Protein AF-A0A6C0HL09-F1 (afdb_monomer)

Structure (mmCIF, N/CA/C/O backbone):
data_AF-A0A6C0HL09-F1
#
_entry.id   AF-A0A6C0HL09-F1
#
loop_
_atom_site.group_PDB
_atom_site.id
_atom_site.type_symbol
_atom_site.label_atom_id
_atom_site.label_alt_id
_atom_site.label_comp_id
_atom_site.label_asym_id
_atom_site.label_entity_id
_atom_site.label_seq_id
_atom_site.pdbx_PDB_ins_code
_atom_site.Cartn_x
_atom_site.Cartn_y
_atom_site.Cartn_z
_atom_site.occupancy
_atom_site.B_iso_or_equiv
_atom_site.auth_seq_id
_atom_site.auth_comp_id
_atom_site.auth_asym_id
_atom_site.auth_atom_id
_atom_site.pdbx_PDB_model_num
ATOM 1 N N . MET A 1 1 ? -24.089 -36.014 66.182 1.00 46.22 1 MET A N 1
ATOM 2 C CA . MET A 1 1 ? -23.041 -35.210 65.511 1.00 46.22 1 MET A CA 1
ATOM 3 C C . MET A 1 1 ? -23.052 -33.805 66.100 1.00 46.22 1 MET A C 1
ATOM 5 O O . MET A 1 1 ? -24.021 -33.082 65.904 1.00 46.22 1 MET A O 1
ATOM 9 N N . GLY A 1 2 ? -22.043 -33.460 66.906 1.00 56.97 2 GLY A N 1
ATOM 10 C CA . GLY A 1 2 ? -21.961 -32.169 67.598 1.00 56.97 2 GLY A CA 1
ATOM 11 C C . GLY A 1 2 ? -21.588 -31.033 66.644 1.00 56.97 2 GLY A C 1
ATOM 12 O O . GLY A 1 2 ? -20.643 -31.157 65.869 1.00 56.97 2 GLY A O 1
ATOM 13 N N . ARG A 1 3 ? -22.336 -29.923 66.686 1.00 48.41 3 ARG A N 1
ATOM 14 C CA . ARG A 1 3 ? -21.990 -28.696 65.955 1.00 48.41 3 ARG A CA 1
ATOM 15 C C . ARG A 1 3 ? -20.779 -28.049 66.623 1.00 48.41 3 ARG A C 1
ATOM 17 O O . ARG A 1 3 ? -20.901 -27.520 67.725 1.00 48.41 3 ARG A O 1
ATOM 24 N N . ILE A 1 4 ? -19.639 -28.064 65.938 1.00 61.00 4 ILE A N 1
ATOM 25 C CA . ILE A 1 4 ? -18.450 -27.299 66.322 1.00 61.00 4 ILE A CA 1
ATOM 26 C C . ILE A 1 4 ? -18.825 -25.810 66.278 1.00 61.00 4 ILE A C 1
ATOM 28 O O . ILE A 1 4 ? -19.108 -25.261 65.209 1.00 61.00 4 ILE A O 1
ATOM 32 N N . ARG A 1 5 ? -18.896 -25.169 67.452 1.00 60.16 5 ARG A N 1
ATOM 33 C CA . ARG A 1 5 ? -19.060 -23.714 67.566 1.00 60.16 5 ARG A CA 1
ATOM 34 C C . ARG A 1 5 ? -17.722 -23.054 67.250 1.00 60.16 5 ARG A C 1
ATOM 36 O O . ARG A 1 5 ? -16.672 -23.532 67.667 1.00 60.16 5 ARG A O 1
ATOM 43 N N . ARG A 1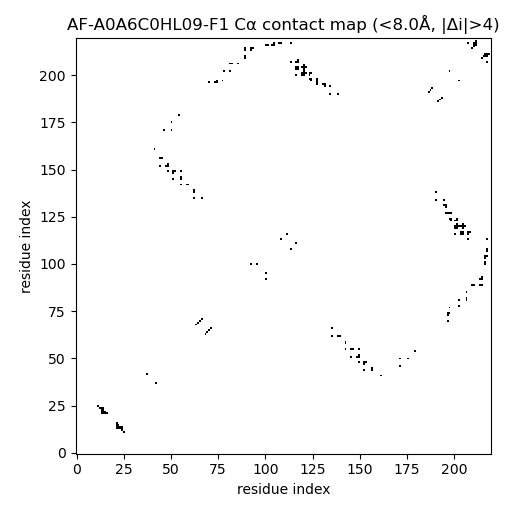 6 ? -17.777 -21.978 66.469 1.00 65.31 6 ARG A N 1
ATOM 44 C CA . ARG A 1 6 ? -16.594 -21.208 66.077 1.00 65.31 6 ARG A CA 1
ATOM 45 C C . ARG A 1 6 ? -16.058 -20.470 67.311 1.00 65.31 6 ARG A C 1
ATOM 47 O O . ARG A 1 6 ? -16.881 -20.035 68.118 1.00 65.31 6 ARG A O 1
ATOM 54 N N . PRO A 1 7 ? -14.732 -20.333 67.462 1.00 62.19 7 PRO A N 1
ATOM 55 C CA . PRO A 1 7 ? -14.164 -19.530 68.534 1.00 62.19 7 PRO A CA 1
ATOM 56 C C . PRO A 1 7 ? -14.631 -18.067 68.403 1.00 62.19 7 PRO A C 1
ATOM 58 O O . PRO A 1 7 ? -14.798 -17.592 67.273 1.00 62.19 7 PRO A O 1
ATOM 61 N N . PRO A 1 8 ? -14.883 -17.376 69.529 1.00 60.78 8 PRO A N 1
ATOM 62 C CA . PRO A 1 8 ? -15.292 -15.976 69.526 1.00 60.78 8 PRO A CA 1
ATOM 63 C C . PRO A 1 8 ? -14.237 -15.103 68.835 1.00 60.78 8 PRO A C 1
ATOM 65 O O . PRO A 1 8 ? -13.032 -15.336 68.944 1.00 60.78 8 PRO A O 1
ATOM 68 N N . SER A 1 9 ? -14.716 -14.134 68.060 1.00 55.78 9 SER A N 1
ATOM 69 C CA . SER A 1 9 ? -13.896 -13.182 67.313 1.00 55.78 9 SER A CA 1
ATOM 70 C C . SER A 1 9 ? -13.584 -11.982 68.209 1.00 55.78 9 SER A C 1
ATOM 72 O O . SER A 1 9 ? -14.443 -11.534 68.958 1.00 55.78 9 SER A O 1
ATOM 74 N N . TYR A 1 10 ? -12.364 -11.448 68.117 1.00 53.59 10 TYR A N 1
ATOM 75 C CA . TYR A 1 10 ? -11.804 -10.364 68.944 1.00 53.59 10 TYR A CA 1
ATOM 76 C C . TYR A 1 10 ? -12.598 -9.034 68.990 1.00 53.59 10 TYR A C 1
ATOM 78 O O . TYR A 1 10 ? -12.154 -8.097 69.647 1.00 53.59 10 TYR A O 1
ATOM 86 N N . SER A 1 11 ? -13.744 -8.917 68.313 1.00 53.31 11 SER A N 1
ATOM 87 C CA . SER A 1 11 ? -14.621 -7.739 68.371 1.00 53.31 11 SER A CA 1
ATOM 88 C C . SER A 1 11 ? -15.705 -7.806 69.453 1.00 53.31 11 SER A C 1
ATOM 90 O O . SER A 1 11 ? -16.482 -6.861 69.571 1.00 53.31 11 SER A O 1
ATOM 92 N N . ASP A 1 12 ? -15.784 -8.891 70.226 1.00 54.00 12 ASP A N 1
ATOM 93 C CA . ASP A 1 12 ? -16.718 -8.987 71.350 1.00 54.00 12 ASP A CA 1
ATOM 94 C C . ASP A 1 12 ? -16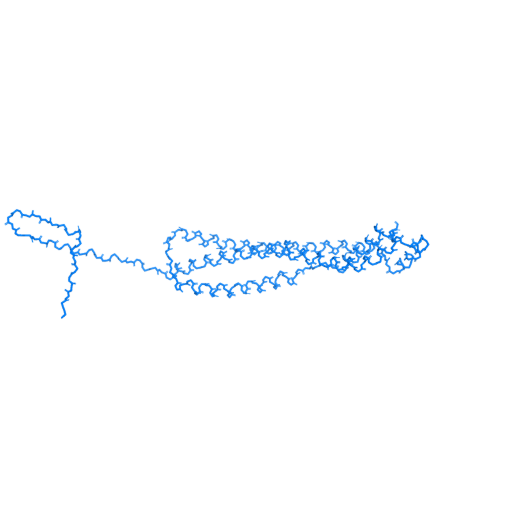.193 -8.120 72.508 1.00 54.00 12 ASP A C 1
ATOM 96 O O . ASP A 1 12 ? -15.335 -8.522 73.294 1.00 54.00 12 ASP A O 1
ATOM 100 N N . SER A 1 13 ? -16.654 -6.871 72.579 1.00 55.69 13 SER A N 1
ATOM 101 C CA . SER A 1 13 ? -16.320 -5.944 73.661 1.00 55.69 13 SER A CA 1
ATOM 102 C C . SER A 1 13 ? -16.979 -6.402 74.964 1.00 55.69 13 SER A C 1
ATOM 104 O O . SER A 1 13 ? -18.192 -6.270 75.131 1.00 55.69 13 SER A O 1
ATOM 106 N N . PHE A 1 14 ? -16.183 -6.932 75.892 1.00 53.72 14 PHE A N 1
ATOM 107 C CA . PHE A 1 14 ? -16.638 -7.304 77.229 1.00 53.72 14 PHE A CA 1
ATOM 108 C C . PHE A 1 14 ? -16.730 -6.059 78.118 1.00 53.72 14 PHE A C 1
ATOM 110 O O . PHE A 1 14 ? -15.715 -5.445 78.442 1.00 53.72 14 PHE A O 1
ATOM 117 N N . TYR A 1 15 ? -17.944 -5.692 78.527 1.00 51.75 15 TYR A N 1
ATOM 118 C CA . TYR A 1 15 ? -18.142 -4.756 79.631 1.00 51.75 15 TYR A CA 1
ATOM 119 C C . TYR A 1 15 ? -18.032 -5.529 80.947 1.00 51.75 15 TYR A C 1
ATOM 121 O O . TYR A 1 15 ? -18.790 -6.467 81.182 1.00 51.75 15 TYR A O 1
ATOM 129 N N . PHE A 1 16 ? -17.068 -5.154 81.787 1.00 49.25 16 PHE A N 1
ATOM 130 C CA . PHE A 1 16 ? -16.889 -5.740 83.113 1.00 49.25 16 PHE A CA 1
ATOM 131 C C . PHE A 1 16 ? -17.571 -4.834 84.144 1.00 49.25 16 PHE A C 1
ATOM 133 O O . PHE A 1 16 ? -17.105 -3.724 84.396 1.00 49.25 16 PHE A O 1
ATOM 140 N N . THR A 1 17 ? -18.693 -5.276 84.710 1.00 56.41 17 THR A N 1
ATOM 141 C CA . THR A 1 17 ? -19.328 -4.631 85.868 1.00 56.41 17 THR A CA 1
ATOM 142 C C . THR A 1 17 ? -18.851 -5.326 87.147 1.00 56.41 17 THR A C 1
ATOM 144 O O . THR A 1 17 ? -18.882 -6.553 87.177 1.00 56.41 17 THR A O 1
ATOM 147 N N . PRO A 1 18 ? -18.388 -4.602 88.188 1.00 58.84 18 PRO A N 1
ATOM 148 C CA . PRO A 1 18 ? -17.708 -5.215 89.335 1.00 58.84 18 PRO A CA 1
ATOM 149 C C . PRO A 1 18 ? -18.540 -6.206 90.161 1.00 58.84 18 PRO A C 1
ATOM 151 O O . PRO A 1 18 ? -17.947 -7.086 90.773 1.00 58.84 18 PRO A O 1
ATOM 154 N N . ASP A 1 19 ? -19.873 -6.101 90.152 1.00 61.41 19 ASP A N 1
ATOM 155 C CA . ASP A 1 19 ? -20.725 -6.814 91.120 1.00 61.41 19 ASP A CA 1
ATOM 156 C C . ASP A 1 19 ? -21.763 -7.773 90.518 1.00 61.41 19 ASP A C 1
ATOM 158 O O . ASP A 1 19 ? -22.449 -8.462 91.263 1.00 61.41 19 ASP A O 1
ATOM 162 N N . ASP A 1 20 ? -21.842 -7.904 89.194 1.00 56.03 20 ASP A N 1
ATOM 163 C CA . ASP A 1 20 ? -22.754 -8.851 88.550 1.00 56.03 20 ASP A CA 1
ATOM 164 C C . ASP A 1 20 ? -22.036 -9.567 87.411 1.00 56.03 20 ASP A C 1
ATOM 166 O O . ASP A 1 20 ? -21.307 -8.954 86.629 1.00 56.03 20 ASP A O 1
ATOM 170 N N . GLY A 1 21 ? -22.212 -10.890 87.364 1.00 60.44 21 GLY A N 1
ATOM 171 C CA . GLY A 1 21 ? -21.506 -11.802 86.470 1.00 60.44 21 GLY A CA 1
ATOM 172 C C . GLY A 1 21 ? -21.460 -11.351 85.007 1.00 60.44 21 GLY A C 1
ATOM 173 O O . GLY A 1 21 ? -22.310 -10.614 84.522 1.00 60.44 21 GLY A O 1
ATOM 174 N N . LEU A 1 22 ? -20.439 -11.847 84.306 1.00 53.62 22 LEU A N 1
ATOM 175 C CA . LEU A 1 22 ? -20.056 -11.528 82.928 1.00 53.62 22 LEU A CA 1
ATOM 176 C C . LEU A 1 22 ? -21.267 -11.468 81.966 1.00 53.62 22 LEU A C 1
ATOM 178 O O . LEU A 1 22 ? -21.676 -12.472 81.379 1.00 53.62 22 LEU A O 1
ATOM 182 N N . LEU A 1 23 ? -21.847 -10.276 81.801 1.00 58.12 23 LEU A N 1
ATOM 183 C CA . LEU A 1 23 ? -22.934 -10.014 80.865 1.00 58.12 23 LEU A CA 1
ATOM 184 C C . LEU A 1 23 ? -22.334 -9.844 79.471 1.00 58.12 23 LEU A C 1
ATOM 186 O O . LEU A 1 23 ? -21.770 -8.808 79.122 1.00 58.12 23 LEU A O 1
ATOM 190 N N . VAL A 1 24 ? -22.453 -10.890 78.656 1.00 61.53 24 VAL A N 1
ATOM 191 C CA . VAL A 1 24 ? -22.130 -10.814 77.231 1.00 61.53 24 VAL A CA 1
ATOM 192 C C . VAL A 1 24 ? -23.190 -9.940 76.565 1.00 61.53 24 VAL A C 1
ATOM 194 O O . VAL A 1 24 ? -24.301 -10.391 76.280 1.00 61.53 24 VAL A O 1
ATOM 197 N N . VAL A 1 25 ? -22.862 -8.668 76.338 1.00 64.94 25 VAL A N 1
ATOM 198 C CA . VAL A 1 25 ? -23.684 -7.768 75.529 1.00 64.94 25 VAL A CA 1
ATOM 199 C C . VAL A 1 25 ? -23.546 -8.213 74.078 1.00 64.94 25 VAL A C 1
ATOM 201 O O . VAL A 1 25 ? -22.579 -7.884 73.397 1.00 64.94 25 VAL A O 1
ATOM 204 N N . TYR A 1 26 ? -24.513 -8.997 73.604 1.00 65.75 26 TYR A N 1
ATOM 205 C CA . TYR A 1 26 ? -24.632 -9.323 72.189 1.00 65.75 26 TYR A CA 1
ATOM 206 C C . TYR A 1 26 ? -25.025 -8.052 71.436 1.00 65.75 26 TYR A C 1
ATOM 208 O O . TYR A 1 26 ? -26.202 -7.696 71.371 1.00 65.75 26 TYR A O 1
ATOM 216 N N . THR A 1 27 ? -24.051 -7.352 70.859 1.00 74.50 27 THR A N 1
ATOM 217 C CA . THR A 1 27 ? -24.354 -6.355 69.836 1.00 74.50 27 THR A CA 1
ATOM 218 C C . THR A 1 27 ? -24.921 -7.100 68.625 1.00 74.50 27 THR A C 1
ATOM 220 O O . THR A 1 27 ? -24.285 -8.031 68.118 1.00 74.50 27 THR A O 1
ATOM 223 N N . PRO A 1 28 ? -26.146 -6.777 68.166 1.00 77.88 28 PRO A N 1
ATOM 224 C CA . PRO A 1 28 ? -26.680 -7.396 66.965 1.00 77.88 28 PRO A CA 1
ATOM 225 C C . PRO A 1 28 ? -25.707 -7.123 65.821 1.00 77.88 28 PRO A C 1
ATOM 227 O O . PRO A 1 28 ? -25.302 -5.978 65.607 1.00 77.88 28 PRO A O 1
ATOM 230 N N . ALA A 1 29 ? -25.305 -8.186 65.120 1.00 79.00 29 ALA A N 1
ATOM 231 C CA . ALA A 1 29 ? -24.408 -8.068 63.982 1.00 79.00 29 ALA A CA 1
ATOM 232 C C . ALA A 1 29 ? -24.950 -6.980 63.037 1.00 79.00 29 ALA A C 1
ATOM 234 O O . ALA A 1 29 ? -26.152 -7.004 62.736 1.00 79.00 29 ALA A O 1
ATOM 235 N N . PRO A 1 30 ? -24.114 -6.022 62.593 1.00 80.88 30 PRO A N 1
ATOM 236 C CA . PRO A 1 30 ? -24.566 -4.968 61.701 1.00 80.88 30 PRO A CA 1
ATOM 237 C C . PRO A 1 30 ? -25.261 -5.609 60.503 1.00 80.88 30 PRO A C 1
ATOM 239 O O . PRO A 1 30 ? -24.750 -6.571 59.919 1.00 80.88 30 PRO A O 1
ATOM 242 N N . ALA A 1 31 ? -26.458 -5.110 60.179 1.00 82.31 31 ALA A N 1
ATOM 243 C CA . ALA A 1 31 ? -27.224 -5.620 59.054 1.00 82.31 31 ALA A CA 1
ATOM 244 C C . ALA A 1 31 ? -26.318 -5.634 57.812 1.00 82.31 31 ALA A C 1
ATOM 246 O O . ALA A 1 31 ? -25.622 -4.641 57.573 1.00 82.31 31 ALA A O 1
ATOM 247 N N . PRO A 1 32 ? -26.279 -6.736 57.039 1.00 78.44 32 PRO A N 1
ATOM 248 C CA . PRO A 1 32 ? -25.414 -6.822 55.875 1.00 78.44 32 PRO A CA 1
ATOM 249 C C . PRO A 1 32 ? -25.731 -5.649 54.954 1.00 78.44 32 PRO A C 1
ATOM 251 O O . PRO A 1 32 ? -26.847 -5.538 54.441 1.00 78.44 32 PRO A O 1
ATOM 254 N N . THR A 1 33 ? -24.757 -4.756 54.771 1.00 76.00 33 THR A N 1
ATOM 255 C CA . THR A 1 33 ? -24.905 -3.593 53.903 1.00 76.00 33 THR A CA 1
ATOM 256 C C . THR A 1 33 ? -25.320 -4.109 52.528 1.00 76.00 33 THR A C 1
ATOM 258 O O . THR A 1 33 ? -24.646 -5.006 52.003 1.00 76.00 33 THR A O 1
ATOM 261 N N . PRO A 1 34 ? -26.431 -3.625 51.942 1.00 71.12 34 PRO A N 1
ATOM 262 C CA . PRO A 1 34 ? -26.892 -4.116 50.655 1.00 71.12 34 PRO A CA 1
ATOM 263 C C . PRO A 1 34 ? -25.764 -3.932 49.648 1.00 71.12 34 PRO A C 1
ATOM 265 O O . PRO A 1 34 ? -25.377 -2.813 49.313 1.00 71.12 34 PRO A O 1
ATOM 268 N N . THR A 1 35 ? -25.192 -5.046 49.193 1.00 64.25 35 THR A N 1
ATOM 269 C CA . THR A 1 35 ? -24.144 -4.999 48.182 1.00 64.25 35 THR A CA 1
ATOM 270 C C . THR A 1 35 ? -24.774 -4.410 46.924 1.00 64.25 35 THR A C 1
ATOM 272 O O . THR A 1 35 ? -25.783 -4.946 46.449 1.00 64.25 35 THR A O 1
ATOM 275 N N . PRO A 1 36 ? -24.234 -3.306 46.375 1.00 64.38 36 PRO A N 1
ATOM 276 C CA . PRO A 1 36 ? -24.804 -2.695 45.188 1.00 64.38 36 PRO A CA 1
ATOM 277 C C . PRO A 1 36 ? -24.833 -3.752 44.085 1.00 64.38 36 PRO A C 1
ATOM 279 O O . PRO A 1 36 ? -23.792 -4.275 43.669 1.00 64.38 36 PRO A O 1
ATOM 282 N N . LYS A 1 37 ? -26.044 -4.123 43.644 1.00 64.44 37 LYS A N 1
ATOM 283 C CA . LYS A 1 37 ? -26.240 -5.075 42.549 1.00 64.44 37 LYS A CA 1
ATOM 284 C C . LYS A 1 37 ? -25.553 -4.487 41.323 1.00 64.44 37 LYS A C 1
ATOM 286 O O . LYS A 1 37 ? -26.081 -3.581 40.686 1.00 64.44 37 LYS A O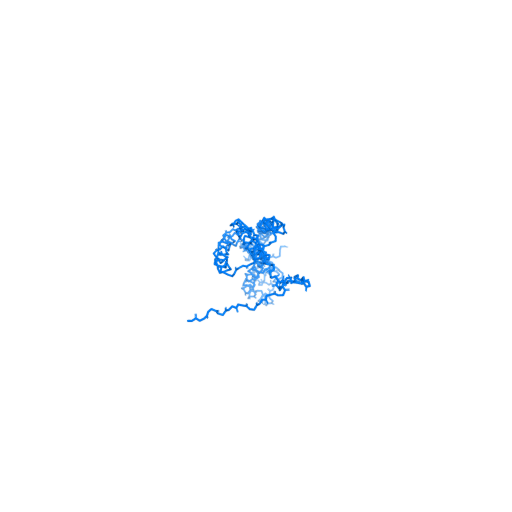 1
ATOM 291 N N . LYS A 1 38 ? -24.359 -4.991 40.999 1.00 60.12 38 LYS A N 1
ATOM 292 C CA . LYS A 1 38 ? -23.630 -4.590 39.792 1.00 60.12 38 LYS A CA 1
ATOM 293 C C . LYS A 1 38 ? -24.529 -4.812 38.589 1.00 60.12 38 LYS A C 1
ATOM 295 O O . LYS A 1 38 ? -24.827 -5.954 38.231 1.00 60.12 38 LYS A O 1
ATOM 300 N N . THR A 1 39 ? -24.960 -3.709 37.991 1.00 75.62 39 THR A N 1
ATOM 301 C CA . THR A 1 39 ? -25.863 -3.708 36.849 1.00 75.62 39 THR A CA 1
ATOM 302 C C . THR A 1 39 ? -25.155 -4.350 35.656 1.00 75.62 39 THR A C 1
ATOM 304 O O . THR A 1 39 ? -23.969 -4.123 35.413 1.00 75.62 39 THR A O 1
ATOM 307 N N . LEU A 1 40 ? -25.874 -5.191 34.909 1.00 75.88 40 LEU A N 1
ATOM 308 C CA . LEU A 1 40 ? -25.398 -5.875 33.697 1.00 75.88 40 LEU A CA 1
ATOM 309 C C . LEU A 1 40 ? -24.640 -4.927 32.740 1.00 75.88 40 LEU A C 1
ATOM 311 O O . LEU A 1 40 ? -23.619 -5.308 32.171 1.00 75.88 40 LEU A O 1
ATOM 315 N N . LYS A 1 41 ? -25.085 -3.665 32.663 1.00 75.12 41 LYS A N 1
ATOM 316 C CA . LYS A 1 41 ? -24.497 -2.578 31.861 1.00 75.12 41 LYS A CA 1
ATOM 317 C C . LYS A 1 41 ? -23.003 -2.356 32.129 1.00 75.12 41 LYS A C 1
ATOM 319 O O . LYS A 1 41 ? -22.229 -2.199 31.192 1.00 75.12 41 LYS A O 1
ATOM 324 N N . LEU A 1 42 ? -22.580 -2.399 33.392 1.00 72.75 42 LEU A N 1
ATOM 325 C CA . LEU A 1 42 ? -21.186 -2.165 33.781 1.00 72.75 42 LEU A CA 1
ATOM 326 C C . LEU A 1 42 ? -20.255 -3.291 33.300 1.00 72.75 42 LEU A C 1
ATOM 328 O O . LEU A 1 42 ? -19.111 -3.047 32.922 1.00 72.75 42 LEU A O 1
ATOM 332 N N . LYS A 1 43 ? -20.760 -4.531 33.283 1.00 71.69 43 LYS A N 1
ATOM 333 C CA . LYS A 1 43 ? -20.009 -5.691 32.783 1.00 71.69 43 LYS A CA 1
ATOM 334 C C . LYS A 1 43 ? -19.826 -5.629 31.269 1.00 71.69 43 LYS A C 1
ATOM 336 O O . LYS A 1 43 ? -18.742 -5.939 30.791 1.00 71.69 43 LYS A O 1
ATOM 341 N N . ILE A 1 44 ? -20.867 -5.219 30.542 1.00 78.12 44 ILE A N 1
ATOM 342 C CA . ILE A 1 44 ? -20.822 -5.075 29.081 1.00 78.12 44 ILE A CA 1
ATOM 343 C C . ILE A 1 44 ? -19.809 -3.990 28.687 1.00 78.12 44 ILE A C 1
ATOM 345 O O . ILE A 1 44 ? -18.952 -4.240 27.846 1.00 78.12 44 ILE A O 1
ATOM 349 N N . ALA A 1 45 ? -19.835 -2.829 29.350 1.00 73.69 45 ALA A N 1
ATOM 350 C CA . ALA A 1 45 ? -18.934 -1.715 29.040 1.00 73.69 45 ALA A CA 1
ATOM 351 C C . ALA A 1 45 ? -17.444 -2.077 29.196 1.00 73.69 45 ALA A C 1
ATOM 353 O O . ALA A 1 45 ? -16.644 -1.793 28.311 1.00 73.69 45 ALA A O 1
ATOM 354 N N . LYS A 1 46 ? -17.072 -2.765 30.284 1.00 74.12 46 LYS A N 1
ATOM 355 C CA . LYS A 1 46 ? -15.687 -3.214 30.510 1.00 74.12 46 LYS A CA 1
ATOM 356 C C . LYS A 1 46 ? -15.154 -4.081 29.369 1.00 74.12 46 LYS A C 1
ATOM 358 O O . LYS A 1 46 ? -14.012 -3.932 28.943 1.00 74.12 46 LYS A O 1
ATOM 363 N N . ARG A 1 47 ? -15.990 -5.012 28.912 1.00 74.00 47 ARG A N 1
ATOM 364 C CA . ARG A 1 47 ? -15.646 -5.943 27.835 1.00 74.00 47 ARG A CA 1
ATOM 365 C C . ARG A 1 47 ? -15.472 -5.204 26.523 1.00 74.00 47 ARG A C 1
ATOM 367 O O . ARG A 1 47 ? -14.473 -5.423 25.855 1.00 74.00 47 ARG A O 1
ATOM 374 N N . ALA A 1 48 ? -16.393 -4.289 26.220 1.00 78.06 48 ALA A N 1
ATOM 375 C CA . ALA A 1 48 ? -16.309 -3.454 25.031 1.00 78.06 48 ALA A CA 1
ATOM 376 C C . ALA A 1 48 ? -14.978 -2.690 24.965 1.00 78.06 48 ALA A C 1
ATOM 378 O O . ALA A 1 48 ? -14.372 -2.653 23.908 1.00 78.06 48 ALA A O 1
ATOM 379 N N . ILE A 1 49 ? -14.469 -2.168 26.086 1.00 75.00 49 ILE A N 1
ATOM 380 C CA . ILE A 1 49 ? -13.190 -1.432 26.129 1.00 75.00 49 ILE A CA 1
ATOM 381 C C . ILE A 1 49 ? -11.994 -2.339 25.852 1.00 75.00 49 ILE A C 1
ATOM 383 O O . ILE A 1 49 ? -11.181 -2.023 24.991 1.00 75.00 49 ILE A O 1
ATOM 387 N N . SER A 1 50 ? -11.881 -3.465 26.568 1.00 77.38 50 SER A N 1
ATOM 388 C CA . SER A 1 50 ? -10.782 -4.422 26.355 1.00 77.38 50 SER A CA 1
ATOM 389 C C . SER A 1 50 ? -10.755 -4.928 24.915 1.00 77.38 50 SER A C 1
ATOM 391 O O . SER A 1 50 ? -9.693 -5.146 24.344 1.00 77.38 50 SER A O 1
ATOM 393 N N . PHE A 1 51 ? -11.939 -5.119 24.347 1.00 80.62 51 PHE A N 1
ATOM 394 C CA . PHE A 1 51 ? -12.128 -5.578 22.988 1.00 80.62 51 PHE A CA 1
ATOM 395 C C . PHE A 1 51 ? -11.785 -4.496 21.952 1.00 80.62 51 PHE A C 1
ATOM 397 O O . PHE A 1 51 ? -11.000 -4.755 21.045 1.00 80.62 51 PHE A O 1
ATOM 404 N N . LEU A 1 52 ? -12.295 -3.272 22.126 1.00 79.88 52 LEU A N 1
ATOM 405 C CA . LEU A 1 52 ? -11.964 -2.122 21.278 1.00 79.88 52 LEU A CA 1
ATOM 406 C C . LEU A 1 52 ? -10.462 -1.839 21.284 1.00 79.88 52 LEU A C 1
ATOM 408 O O . LEU A 1 52 ? -9.903 -1.552 20.234 1.00 79.88 52 LEU A O 1
ATOM 412 N N . PHE A 1 53 ? -9.804 -1.972 22.439 1.00 76.69 53 PHE A N 1
ATOM 413 C CA . PHE A 1 53 ? -8.352 -1.848 22.538 1.00 76.69 53 PHE A CA 1
ATOM 414 C C . PHE A 1 53 ? -7.626 -2.884 21.682 1.00 76.69 53 PHE A C 1
ATOM 416 O O . PHE A 1 53 ? -6.679 -2.553 20.979 1.00 76.69 53 PHE A O 1
ATOM 423 N N . HIS A 1 54 ? -8.070 -4.141 21.731 1.00 83.62 54 HIS A N 1
ATOM 424 C CA . HIS A 1 54 ? -7.422 -5.214 20.989 1.00 83.62 54 HIS A CA 1
ATOM 425 C C . HIS A 1 54 ? -7.585 -5.038 19.479 1.00 83.62 54 HIS A C 1
ATOM 427 O O . HIS A 1 54 ? -6.593 -5.092 18.757 1.00 83.62 54 HIS A O 1
ATOM 433 N N . ILE A 1 55 ? -8.807 -4.745 19.014 1.00 83.38 55 ILE A N 1
ATOM 434 C CA . ILE A 1 55 ? -9.027 -4.427 17.597 1.00 83.38 55 ILE A CA 1
ATOM 435 C C . ILE A 1 55 ? -8.198 -3.211 17.204 1.00 83.38 55 ILE A C 1
ATOM 437 O O . ILE A 1 55 ? -7.565 -3.247 16.164 1.00 83.38 55 ILE A O 1
ATOM 441 N N . LEU A 1 56 ? -8.124 -2.173 18.039 1.00 81.19 56 LEU A N 1
ATOM 442 C CA . LEU A 1 56 ? -7.319 -0.990 17.743 1.00 81.19 56 LEU A CA 1
ATOM 443 C C . LEU A 1 56 ? -5.844 -1.336 17.521 1.00 81.19 56 LEU A C 1
ATOM 445 O O . LEU A 1 56 ? -5.253 -0.868 16.551 1.00 81.19 56 LEU A O 1
ATOM 449 N N . LEU A 1 57 ? -5.258 -2.162 18.390 1.00 80.44 57 LEU A N 1
ATOM 450 C CA . LEU A 1 57 ? -3.873 -2.602 18.238 1.00 80.44 57 LEU A CA 1
ATOM 451 C C . LEU A 1 57 ? -3.665 -3.410 16.956 1.00 80.44 57 LEU A C 1
ATOM 453 O O . LEU A 1 57 ? -2.700 -3.151 16.239 1.00 80.44 57 LEU A O 1
ATOM 457 N N . ILE A 1 58 ? -4.572 -4.343 16.653 1.00 88.69 58 ILE A N 1
ATOM 458 C CA . ILE A 1 58 ? -4.526 -5.122 15.411 1.00 88.69 58 ILE A CA 1
ATOM 459 C C . ILE A 1 58 ? -4.652 -4.199 14.205 1.00 88.69 58 ILE A C 1
ATOM 461 O O . ILE A 1 58 ? -3.833 -4.277 13.302 1.00 88.69 58 ILE A O 1
ATOM 465 N N . SER A 1 59 ? -5.605 -3.268 14.208 1.00 86.81 59 SER A N 1
ATOM 466 C CA . SER A 1 59 ? -5.813 -2.347 13.095 1.00 86.81 59 SER A CA 1
ATOM 467 C C . SER A 1 59 ? -4.602 -1.455 12.839 1.00 86.81 59 SER A C 1
ATOM 469 O O . SER A 1 59 ? -4.240 -1.229 11.685 1.00 86.81 59 SER A O 1
ATOM 471 N N . ILE A 1 60 ? -3.949 -0.961 13.898 1.00 84.62 60 ILE A N 1
ATOM 472 C CA . ILE A 1 60 ? -2.694 -0.208 13.776 1.00 84.62 60 ILE A CA 1
ATOM 473 C C . ILE A 1 60 ? -1.606 -1.105 13.182 1.00 84.62 60 ILE A C 1
ATOM 475 O O . ILE A 1 60 ? -0.938 -0.702 12.230 1.00 84.62 60 ILE A O 1
ATOM 479 N N . PHE A 1 61 ? -1.433 -2.309 13.731 1.00 90.44 61 PHE A N 1
ATOM 480 C CA . PHE A 1 61 ? -0.425 -3.253 13.266 1.00 90.44 61 PHE A CA 1
ATOM 481 C C . PHE A 1 61 ? -0.635 -3.637 11.800 1.00 90.44 61 PHE A C 1
ATOM 483 O O . PHE A 1 61 ? 0.298 -3.501 11.021 1.00 90.44 61 PHE A O 1
ATOM 490 N N . GLU A 1 62 ? -1.836 -4.052 11.402 1.00 88.44 62 GLU A N 1
ATOM 491 C CA . GLU A 1 62 ? -2.155 -4.457 10.030 1.00 88.44 62 GLU A CA 1
ATOM 492 C C . GLU A 1 62 ? -2.002 -3.306 9.041 1.00 88.44 62 GLU A C 1
ATOM 494 O O . GLU A 1 62 ? -1.426 -3.495 7.972 1.00 88.44 62 GLU A O 1
ATOM 499 N N . THR A 1 63 ? -2.437 -2.095 9.404 1.00 88.69 63 THR A N 1
ATOM 500 C CA . THR A 1 63 ? -2.253 -0.914 8.548 1.00 88.69 63 THR A CA 1
ATOM 501 C C . THR A 1 63 ? -0.765 -0.641 8.323 1.00 88.69 63 THR A C 1
ATOM 503 O O . THR A 1 63 ? -0.331 -0.444 7.189 1.00 88.69 63 THR A O 1
ATOM 506 N N . LEU A 1 64 ? 0.047 -0.669 9.385 1.00 90.75 64 LEU A N 1
ATOM 507 C CA . LEU A 1 64 ? 1.494 -0.481 9.269 1.00 90.75 64 LEU A CA 1
ATOM 508 C C . LEU A 1 64 ? 2.153 -1.622 8.491 1.00 90.75 64 LEU A C 1
ATOM 510 O O . LEU A 1 64 ? 2.936 -1.368 7.581 1.00 90.75 64 LEU A O 1
ATOM 514 N N . PHE A 1 65 ? 1.832 -2.868 8.827 1.00 90.69 65 PHE A N 1
ATOM 515 C CA . PHE A 1 65 ? 2.393 -4.057 8.201 1.00 90.69 65 PHE A CA 1
ATOM 516 C C . PHE A 1 65 ? 2.078 -4.100 6.704 1.00 90.69 65 PHE A C 1
ATOM 518 O O . PHE A 1 65 ? 2.976 -4.305 5.890 1.00 90.69 65 PHE A O 1
ATOM 525 N N . PHE A 1 66 ? 0.835 -3.820 6.316 1.00 92.50 66 PHE A N 1
ATOM 526 C CA . PHE A 1 66 ? 0.444 -3.815 4.915 1.00 92.50 66 PHE A CA 1
ATOM 527 C C . PHE A 1 66 ? 1.192 -2.739 4.115 1.00 92.50 66 PHE A C 1
ATOM 529 O O . PHE A 1 66 ? 1.882 -3.062 3.152 1.00 92.50 66 PHE A O 1
ATOM 536 N N . PHE A 1 67 ? 1.115 -1.469 4.532 1.00 90.88 67 PHE A N 1
ATOM 537 C CA . PHE A 1 67 ? 1.666 -0.358 3.745 1.00 90.88 67 PHE A CA 1
ATOM 538 C C . PHE A 1 67 ? 3.188 -0.196 3.849 1.00 90.88 67 PHE A C 1
ATOM 540 O O . PHE A 1 67 ? 3.797 0.395 2.956 1.00 90.88 67 PHE A O 1
ATOM 547 N N . LEU A 1 68 ? 3.820 -0.653 4.935 1.00 90.31 68 LEU A N 1
ATOM 548 C CA . LEU A 1 68 ? 5.274 -0.546 5.095 1.00 90.31 68 LEU A CA 1
ATOM 549 C C . LEU A 1 68 ? 6.017 -1.792 4.631 1.00 90.31 68 LEU A C 1
ATOM 551 O O . LEU A 1 68 ? 7.172 -1.658 4.227 1.00 90.31 68 LEU A O 1
ATOM 555 N N . PHE A 1 69 ? 5.392 -2.969 4.707 1.00 91.88 69 PHE A N 1
ATOM 556 C CA . PHE A 1 69 ? 6.055 -4.232 4.407 1.00 91.88 69 PHE A CA 1
ATOM 557 C C . PHE A 1 69 ? 5.453 -4.933 3.191 1.00 91.88 69 PHE A C 1
ATOM 559 O O . PHE A 1 69 ? 6.171 -5.118 2.214 1.00 91.88 69 PHE A O 1
ATOM 566 N N . ILE A 1 70 ? 4.163 -5.286 3.212 1.00 92.44 70 ILE A N 1
ATOM 567 C CA . ILE A 1 70 ? 3.558 -6.097 2.139 1.00 92.44 70 ILE A CA 1
ATOM 568 C C . ILE A 1 70 ? 3.604 -5.376 0.790 1.00 92.44 70 ILE A C 1
ATOM 570 O O . ILE A 1 70 ? 4.178 -5.919 -0.149 1.00 92.44 70 ILE A O 1
ATOM 574 N N . SER A 1 71 ? 3.098 -4.143 0.709 1.00 91.56 71 SER A N 1
ATOM 575 C CA . SER A 1 71 ? 3.071 -3.372 -0.543 1.00 91.56 71 SER A CA 1
ATOM 576 C C . SER A 1 71 ? 4.471 -3.174 -1.136 1.00 91.56 71 SER A C 1
ATOM 578 O O . SER A 1 71 ? 4.695 -3.359 -2.328 1.00 91.56 71 SER A O 1
ATOM 580 N N . LYS A 1 72 ? 5.458 -2.859 -0.287 1.00 92.38 72 LYS A N 1
ATOM 581 C CA . LYS A 1 72 ? 6.850 -2.673 -0.718 1.00 92.38 72 LYS A CA 1
ATOM 582 C C . LYS A 1 72 ? 7.510 -3.980 -1.140 1.00 92.38 72 LYS A C 1
ATOM 584 O O . LYS A 1 72 ? 8.283 -3.986 -2.092 1.00 92.38 72 LYS A O 1
ATOM 589 N N . SER A 1 73 ? 7.249 -5.066 -0.415 1.00 93.38 73 SER A N 1
ATOM 590 C CA . SER A 1 73 ? 7.788 -6.387 -0.737 1.00 93.38 73 SER A CA 1
ATOM 591 C C . SER A 1 73 ? 7.214 -6.919 -2.046 1.00 93.38 73 SER A C 1
ATOM 593 O O . SER A 1 73 ? 7.933 -7.581 -2.788 1.00 93.38 73 SER A O 1
ATOM 595 N N . GLU A 1 74 ? 5.942 -6.643 -2.330 1.00 93.81 74 GLU A N 1
ATOM 596 C CA . GLU A 1 74 ? 5.289 -7.004 -3.586 1.00 93.81 74 GLU A CA 1
ATOM 597 C C . GLU A 1 74 ? 5.888 -6.228 -4.763 1.00 93.81 74 GLU A C 1
ATOM 599 O O . GLU A 1 74 ? 6.400 -6.850 -5.694 1.00 93.81 74 GLU A O 1
ATOM 604 N N . ASP A 1 75 ? 5.936 -4.892 -4.676 1.00 92.94 75 ASP A N 1
ATOM 605 C CA . ASP A 1 75 ? 6.542 -4.042 -5.711 1.00 92.94 75 ASP A CA 1
ATOM 606 C C . ASP A 1 75 ? 7.999 -4.462 -5.989 1.00 92.94 75 ASP A C 1
ATOM 608 O O . ASP A 1 75 ? 8.412 -4.598 -7.142 1.00 92.94 75 ASP A O 1
ATOM 612 N N . MET A 1 76 ? 8.774 -4.745 -4.935 1.00 94.06 76 MET A N 1
ATOM 613 C CA . MET A 1 76 ? 10.151 -5.226 -5.062 1.00 94.06 76 MET A CA 1
ATOM 614 C C . MET A 1 76 ? 10.229 -6.625 -5.687 1.00 94.06 76 MET A C 1
ATOM 616 O O . MET A 1 76 ? 11.117 -6.882 -6.495 1.00 94.06 76 MET A O 1
ATOM 620 N N . GLY A 1 77 ? 9.315 -7.536 -5.344 1.00 93.88 77 GLY A N 1
ATOM 621 C CA . GLY A 1 77 ? 9.253 -8.877 -5.928 1.00 93.88 77 GLY A CA 1
ATOM 622 C C . GLY A 1 77 ? 8.972 -8.847 -7.431 1.00 93.88 77 GLY A C 1
ATOM 623 O O . GLY A 1 77 ? 9.646 -9.541 -8.200 1.00 93.88 77 GLY A O 1
ATOM 624 N N . ILE A 1 78 ? 8.036 -7.995 -7.857 1.00 94.75 78 ILE A N 1
ATOM 625 C CA . ILE A 1 78 ? 7.711 -7.780 -9.272 1.00 94.75 78 ILE A CA 1
ATOM 626 C C . ILE A 1 78 ? 8.919 -7.177 -9.997 1.00 94.75 78 ILE A C 1
ATOM 628 O O . ILE A 1 78 ? 9.369 -7.730 -11.001 1.00 94.75 78 ILE A O 1
ATOM 632 N N . GLN A 1 79 ? 9.501 -6.096 -9.465 1.00 94.00 79 GLN A N 1
ATOM 633 C CA . GLN A 1 79 ? 10.679 -5.461 -10.064 1.00 94.00 79 GLN A CA 1
ATOM 634 C C . GLN A 1 79 ? 11.860 -6.425 -10.172 1.00 94.00 79 GLN A C 1
ATOM 636 O O . GLN A 1 79 ? 12.487 -6.495 -11.221 1.00 94.00 79 GLN A O 1
ATOM 641 N N . ASN A 1 80 ? 12.142 -7.217 -9.136 1.00 95.94 80 ASN A N 1
ATOM 642 C CA . ASN A 1 80 ? 13.216 -8.210 -9.171 1.00 95.94 80 ASN A CA 1
ATOM 643 C C . ASN A 1 80 ? 12.978 -9.281 -10.238 1.00 95.94 80 ASN A C 1
ATOM 645 O O . ASN A 1 80 ? 13.923 -9.703 -10.901 1.00 95.94 80 ASN A O 1
ATOM 649 N N . THR A 1 81 ? 11.727 -9.703 -10.425 1.00 95.00 81 THR A N 1
ATOM 650 C CA . THR A 1 81 ? 11.365 -10.687 -11.452 1.00 95.00 81 THR A CA 1
ATOM 651 C C . THR A 1 81 ? 11.597 -10.124 -12.853 1.00 95.00 81 THR A C 1
ATOM 653 O O . THR A 1 81 ? 12.252 -10.763 -13.674 1.00 95.00 81 THR A O 1
ATOM 656 N N . ILE A 1 82 ? 11.143 -8.894 -13.106 1.00 93.75 82 ILE A N 1
ATOM 657 C CA . ILE A 1 82 ? 11.350 -8.213 -14.391 1.00 93.75 82 ILE A CA 1
ATOM 658 C C . ILE A 1 82 ? 12.828 -7.918 -14.637 1.00 93.75 82 ILE A C 1
ATOM 660 O O . ILE A 1 82 ? 13.336 -8.231 -15.711 1.00 93.75 82 ILE A O 1
ATOM 664 N N . ASN A 1 83 ? 13.551 -7.430 -13.630 1.00 93.00 83 ASN A N 1
ATOM 665 C CA . ASN A 1 83 ? 14.997 -7.239 -13.712 1.00 93.00 83 ASN A CA 1
ATOM 666 C C . ASN A 1 83 ? 15.701 -8.560 -14.041 1.00 93.00 83 ASN A C 1
ATOM 668 O O . ASN A 1 83 ? 16.606 -8.565 -14.860 1.00 93.00 83 ASN A O 1
ATOM 672 N N . GLY A 1 84 ? 15.258 -9.690 -13.481 1.00 95.25 84 GLY A N 1
ATOM 673 C CA . GLY A 1 84 ? 15.777 -11.015 -13.826 1.00 95.25 84 GLY A CA 1
ATOM 674 C C . GLY A 1 84 ? 15.632 -11.362 -15.312 1.00 95.25 84 GLY A C 1
ATOM 675 O O . GLY A 1 84 ? 16.578 -11.878 -15.909 1.00 95.25 84 GLY A O 1
ATOM 676 N N . TYR A 1 85 ? 14.491 -11.039 -15.929 1.00 93.56 85 TYR A N 1
ATOM 677 C CA . TYR A 1 85 ? 14.283 -11.234 -17.369 1.00 93.56 85 TYR A CA 1
ATOM 678 C C . TYR A 1 85 ? 15.124 -10.272 -18.218 1.00 93.56 85 TYR A C 1
ATOM 680 O O . TYR A 1 85 ? 15.750 -10.686 -19.195 1.00 93.56 85 TYR A O 1
ATOM 688 N N . VAL A 1 86 ? 15.180 -8.998 -17.829 1.00 94.88 86 VAL A N 1
ATOM 689 C CA . VAL A 1 86 ? 15.895 -7.940 -18.559 1.00 94.88 86 VAL A CA 1
ATOM 690 C C . VAL A 1 86 ? 17.412 -8.103 -18.455 1.00 94.88 86 VAL A C 1
ATOM 692 O O . VAL A 1 86 ? 18.123 -7.861 -19.430 1.00 94.88 86 VAL A O 1
ATOM 695 N N . GLN A 1 87 ? 17.924 -8.585 -17.320 1.00 95.38 87 GLN A N 1
ATOM 696 C CA . GLN A 1 87 ? 19.356 -8.763 -17.070 1.00 95.38 87 GLN A CA 1
ATOM 697 C C . GLN A 1 87 ? 20.022 -9.662 -18.118 1.00 95.38 87 GLN A C 1
ATOM 699 O O . GLN A 1 87 ? 21.181 -9.442 -18.475 1.00 95.38 87 GLN A O 1
ATOM 704 N N . GLY A 1 88 ? 19.302 -10.657 -18.646 1.00 93.12 88 GLY A N 1
ATOM 705 C CA . GLY A 1 88 ? 19.807 -11.515 -19.719 1.00 93.12 88 GLY A CA 1
ATOM 706 C C . GLY A 1 88 ? 20.135 -10.732 -20.991 1.00 93.12 88 GLY A C 1
ATOM 707 O O . GLY A 1 88 ? 21.184 -10.953 -21.587 1.00 93.12 88 GLY A O 1
ATOM 708 N N . VAL A 1 89 ? 19.285 -9.771 -21.361 1.00 92.56 89 VAL A N 1
ATOM 709 C CA . VAL A 1 89 ? 19.504 -8.885 -22.515 1.00 92.56 89 VAL A CA 1
ATOM 710 C C . VAL A 1 89 ? 20.579 -7.855 -22.187 1.00 92.56 89 VAL A C 1
ATOM 712 O O . VAL A 1 89 ? 21.547 -7.700 -22.925 1.00 92.56 89 VAL A O 1
ATOM 715 N N . VAL A 1 90 ? 20.452 -7.201 -21.033 1.00 95.62 90 VAL A N 1
ATOM 716 C CA . VAL A 1 90 ? 21.348 -6.122 -20.611 1.00 95.62 90 VAL A CA 1
ATOM 717 C C . VAL A 1 90 ? 22.795 -6.588 -20.453 1.00 95.62 90 VAL A C 1
ATOM 719 O O . VAL A 1 90 ? 23.723 -5.891 -20.861 1.00 95.62 90 VAL A O 1
ATOM 722 N N . SER A 1 91 ? 23.015 -7.796 -19.931 1.00 95.88 91 SER A N 1
ATOM 723 C CA . SER A 1 91 ? 24.365 -8.362 -19.805 1.00 95.88 91 SER A CA 1
ATOM 724 C C . SER A 1 91 ? 25.055 -8.584 -21.157 1.00 95.88 91 SER A C 1
ATOM 726 O O . SER A 1 91 ? 26.283 -8.510 -21.231 1.00 95.88 91 SER A O 1
ATOM 728 N N . GLN A 1 92 ? 24.292 -8.789 -22.236 1.00 95.12 92 GLN A N 1
ATOM 729 C CA . GLN A 1 92 ? 24.828 -8.966 -23.588 1.00 95.12 92 GLN A CA 1
ATOM 730 C C . GLN A 1 92 ? 25.137 -7.649 -24.301 1.00 95.12 92 GLN A C 1
ATOM 732 O O . GLN A 1 92 ? 25.946 -7.650 -25.226 1.00 95.12 92 GLN A O 1
ATOM 737 N N . CYS A 1 93 ? 24.583 -6.522 -23.850 1.00 94.81 93 CYS A N 1
ATOM 738 C CA . CYS A 1 93 ? 24.790 -5.226 -24.498 1.00 94.81 93 CYS A CA 1
ATOM 739 C C . CYS A 1 93 ? 26.266 -4.818 -24.582 1.00 94.81 93 CYS A C 1
ATOM 741 O O . CYS A 1 93 ? 26.694 -4.216 -25.561 1.00 94.81 93 CYS A O 1
ATOM 743 N N . SER A 1 94 ? 27.070 -5.194 -23.582 1.00 94.12 94 SER A N 1
ATOM 744 C CA . SER A 1 94 ? 28.516 -4.929 -23.578 1.00 94.12 94 SER A CA 1
ATOM 745 C C . SER A 1 94 ? 29.298 -5.700 -24.650 1.00 94.12 94 SER A C 1
ATOM 747 O O . SER A 1 94 ? 30.418 -5.312 -24.981 1.00 94.12 94 SER A O 1
ATOM 749 N N . ALA A 1 95 ? 28.723 -6.778 -25.191 1.00 95.81 95 ALA A N 1
ATOM 750 C CA . ALA A 1 95 ? 29.328 -7.590 -26.240 1.00 95.81 95 ALA A CA 1
ATOM 751 C C . ALA A 1 95 ? 28.950 -7.122 -27.654 1.00 95.81 95 ALA A C 1
ATOM 753 O O . ALA A 1 95 ? 29.577 -7.562 -28.617 1.00 95.81 95 ALA A O 1
ATOM 754 N N . TRP A 1 96 ? 27.948 -6.250 -27.796 1.00 95.56 96 TRP A N 1
ATOM 755 C CA . TRP A 1 96 ? 27.512 -5.766 -29.100 1.00 95.56 96 TRP A CA 1
ATOM 756 C C . TRP A 1 96 ? 28.485 -4.740 -29.674 1.00 95.56 96 TRP A C 1
ATOM 758 O O . TRP A 1 96 ? 28.945 -3.807 -29.011 1.00 95.56 96 TRP A O 1
ATOM 768 N N . SER A 1 97 ? 28.774 -4.892 -30.959 1.00 96.12 97 SER A N 1
ATOM 769 C CA . SER A 1 97 ? 29.427 -3.857 -31.743 1.00 96.12 97 SER A CA 1
ATOM 770 C C . SER A 1 97 ? 28.495 -2.657 -31.935 1.00 96.12 97 SER A C 1
ATOM 772 O O . SER A 1 97 ? 27.271 -2.769 -31.888 1.00 96.12 97 SER A O 1
ATOM 774 N N . LYS A 1 98 ? 29.067 -1.485 -32.237 1.00 94.69 98 LYS 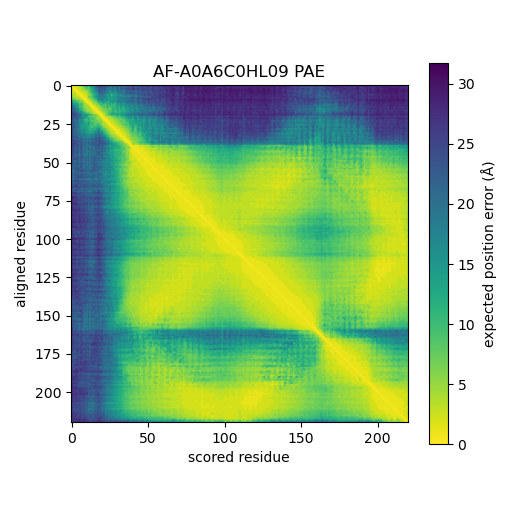A N 1
ATOM 775 C CA . LYS A 1 98 ? 28.280 -0.264 -32.496 1.00 94.69 98 LYS A CA 1
ATOM 776 C C . LYS A 1 98 ? 27.237 -0.445 -33.605 1.00 94.69 98 LYS A C 1
ATOM 778 O O . LYS A 1 98 ? 26.162 0.136 -33.523 1.00 94.69 98 LYS A O 1
ATOM 783 N N . ASN A 1 99 ? 27.555 -1.248 -34.621 1.00 96.12 99 ASN A N 1
ATOM 784 C CA . ASN A 1 99 ? 26.655 -1.510 -35.743 1.00 96.12 99 ASN A CA 1
ATOM 785 C C . ASN A 1 99 ? 25.478 -2.402 -35.326 1.00 96.12 99 ASN A C 1
ATOM 787 O O . ASN A 1 99 ? 24.359 -2.169 -35.768 1.00 96.12 99 ASN A O 1
ATOM 791 N N . GLU A 1 100 ? 25.716 -3.392 -34.461 1.00 95.44 100 GLU A N 1
ATOM 792 C CA . GLU A 1 100 ? 24.652 -4.240 -33.912 1.00 95.44 100 GLU A CA 1
ATOM 793 C C . GLU A 1 100 ? 23.735 -3.433 -32.994 1.00 95.44 100 GLU A C 1
ATOM 795 O O . GLU A 1 100 ? 22.521 -3.490 -33.159 1.00 95.44 100 GLU A O 1
ATOM 800 N N . SER A 1 101 ? 24.293 -2.612 -32.097 1.00 94.50 101 SER A N 1
ATOM 801 C CA . SER A 1 101 ? 23.492 -1.739 -31.230 1.00 94.50 101 SER A CA 1
ATOM 802 C C . SER A 1 101 ? 22.655 -0.734 -32.026 1.00 94.50 101 SER A C 1
ATOM 804 O O . SER A 1 101 ? 21.502 -0.492 -31.672 1.00 94.50 101 SER A O 1
ATOM 806 N N . ALA A 1 102 ? 23.197 -0.179 -33.117 1.00 94.38 102 ALA A N 1
ATOM 807 C CA . ALA A 1 102 ? 22.449 0.700 -34.016 1.00 94.38 102 ALA A CA 1
ATOM 808 C C . ALA A 1 102 ? 21.303 -0.049 -34.712 1.00 94.38 102 ALA A C 1
ATOM 810 O O . ALA A 1 102 ? 20.162 0.390 -34.638 1.00 94.38 102 ALA A O 1
ATOM 811 N N . ALA A 1 103 ? 21.571 -1.227 -35.289 1.00 95.69 103 ALA A N 1
ATOM 812 C CA . ALA A 1 103 ? 20.537 -2.035 -35.936 1.00 95.69 103 ALA A CA 1
ATOM 813 C C . ALA A 1 103 ? 19.429 -2.465 -34.957 1.00 95.69 103 ALA A C 1
ATOM 815 O O . ALA A 1 103 ? 18.250 -2.421 -35.297 1.00 95.69 103 ALA A O 1
ATOM 816 N N . ILE A 1 104 ? 19.788 -2.852 -33.730 1.00 94.94 104 ILE A N 1
ATOM 817 C CA . ILE A 1 104 ? 18.822 -3.187 -32.675 1.00 94.94 104 ILE A CA 1
ATOM 818 C C . ILE A 1 104 ? 18.003 -1.953 -32.286 1.00 94.94 104 ILE A C 1
ATOM 820 O O . ILE A 1 104 ? 16.789 -2.064 -32.128 1.00 94.94 104 ILE A O 1
ATOM 824 N N . THR A 1 105 ? 18.640 -0.785 -32.163 1.00 94.94 105 THR A N 1
ATOM 825 C CA . THR A 1 105 ? 17.946 0.479 -31.872 1.00 94.94 105 THR A CA 1
ATOM 826 C C . THR A 1 105 ? 16.948 0.823 -32.970 1.00 94.94 105 THR A C 1
ATOM 828 O O . THR A 1 105 ? 15.798 1.107 -32.653 1.00 94.94 105 THR A O 1
ATOM 831 N N . ASP A 1 106 ? 17.343 0.719 -34.240 1.00 94.81 106 ASP A N 1
ATOM 832 C CA . ASP A 1 106 ? 16.469 0.995 -35.382 1.00 9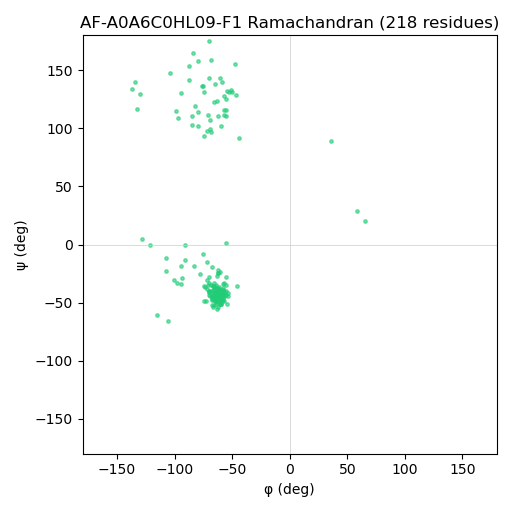4.81 106 ASP A CA 1
ATOM 833 C C . ASP A 1 106 ? 15.263 0.046 -35.407 1.00 94.81 106 ASP A C 1
ATOM 835 O O . ASP A 1 106 ? 14.129 0.478 -35.610 1.00 94.81 106 ASP A O 1
ATOM 839 N N . ILE A 1 107 ? 15.480 -1.249 -35.145 1.00 94.88 107 ILE A N 1
ATOM 840 C CA . ILE A 1 107 ? 14.396 -2.237 -35.071 1.00 94.88 107 ILE A CA 1
ATOM 841 C C . ILE A 1 107 ? 13.466 -1.932 -33.894 1.00 94.88 107 ILE A C 1
ATOM 843 O O . ILE A 1 107 ? 12.252 -1.930 -34.071 1.00 94.88 107 ILE A O 1
ATOM 847 N N . LEU A 1 108 ? 14.003 -1.672 -32.699 1.00 94.31 108 LEU A N 1
ATOM 848 C CA . LEU A 1 108 ? 13.188 -1.359 -31.524 1.00 94.31 108 LEU A CA 1
ATOM 849 C C . LEU A 1 108 ? 12.389 -0.069 -31.728 1.00 94.31 108 LEU A C 1
ATOM 851 O O . LEU A 1 108 ? 11.212 -0.048 -31.388 1.00 94.31 108 LEU A O 1
ATOM 855 N N . ALA A 1 109 ? 12.978 0.960 -32.341 1.00 94.38 109 ALA A N 1
ATOM 856 C CA . ALA A 1 109 ? 12.315 2.232 -32.623 1.00 94.38 109 ALA A CA 1
ATOM 857 C C . ALA A 1 109 ? 11.113 2.095 -33.580 1.00 94.38 109 ALA A C 1
ATOM 859 O O . ALA A 1 109 ? 10.188 2.902 -33.519 1.00 94.38 109 ALA A O 1
ATOM 860 N N . LEU A 1 110 ? 11.072 1.056 -34.429 1.00 93.88 110 LEU A N 1
ATOM 861 C CA . LEU A 1 110 ? 9.899 0.759 -35.267 1.00 93.88 110 LEU A CA 1
ATOM 862 C C . LEU A 1 110 ? 8.696 0.256 -34.460 1.00 93.88 110 LEU A C 1
ATOM 864 O O . LEU A 1 110 ? 7.557 0.417 -34.898 1.00 93.88 110 LEU A O 1
ATOM 868 N N . PHE A 1 111 ? 8.939 -0.379 -33.313 1.00 94.44 111 PHE A N 1
ATOM 869 C CA . PHE A 1 111 ? 7.894 -0.991 -32.488 1.00 94.44 111 PHE A CA 1
ATOM 870 C C . PHE A 1 111 ? 7.615 -0.218 -31.198 1.00 94.44 111 PHE A C 1
ATOM 872 O O . PHE A 1 111 ? 6.535 -0.358 -30.627 1.00 94.44 111 PHE A O 1
ATOM 879 N N . LEU A 1 112 ? 8.574 0.581 -30.730 1.00 94.94 112 LEU A N 1
ATOM 880 C CA . LEU A 1 112 ? 8.545 1.252 -29.438 1.00 94.94 112 LEU A CA 1
ATOM 881 C C . LEU A 1 112 ? 8.926 2.721 -29.598 1.00 94.94 112 LEU A C 1
ATOM 883 O O . LEU A 1 112 ? 10.067 3.052 -29.912 1.00 94.94 112 LEU A O 1
ATOM 887 N N . ASN A 1 113 ? 7.982 3.605 -29.283 1.00 95.88 113 ASN A N 1
ATOM 888 C CA . ASN A 1 113 ? 8.286 5.006 -29.028 1.00 95.88 113 ASN A CA 1
ATOM 889 C C . ASN A 1 113 ? 8.694 5.156 -27.554 1.00 95.88 113 ASN A C 1
ATOM 891 O O . ASN A 1 113 ? 7.846 5.124 -26.659 1.00 95.88 113 ASN A O 1
ATOM 895 N N . ALA A 1 114 ? 9.997 5.293 -27.299 1.00 94.88 114 ALA A N 1
ATOM 896 C CA . ALA A 1 114 ? 10.541 5.362 -25.944 1.00 94.88 114 ALA A CA 1
ATOM 897 C C . ALA A 1 114 ? 9.984 6.553 -25.148 1.00 94.88 114 ALA A C 1
ATOM 899 O O . ALA A 1 114 ? 9.665 6.405 -23.969 1.00 94.88 114 ALA A O 1
ATOM 900 N N . SER A 1 115 ? 9.805 7.708 -25.795 1.00 96.12 115 SER A N 1
ATOM 901 C CA . SER A 1 115 ? 9.240 8.905 -25.165 1.00 96.12 115 SER A CA 1
ATOM 902 C C . SER A 1 115 ? 7.793 8.675 -24.713 1.00 96.12 115 SER A C 1
ATOM 904 O O . SER A 1 115 ? 7.436 8.958 -23.563 1.00 96.12 115 SER A O 1
ATOM 906 N N . ASP A 1 116 ? 6.972 8.054 -25.567 1.00 96.62 116 ASP A N 1
ATOM 907 C CA . ASP A 1 116 ? 5.586 7.721 -25.227 1.00 96.62 116 ASP A CA 1
ATOM 908 C C . ASP A 1 116 ? 5.517 6.714 -24.073 1.00 96.62 116 ASP A C 1
ATOM 910 O O . ASP A 1 116 ? 4.759 6.935 -23.124 1.00 96.62 116 ASP A O 1
ATOM 914 N N . VAL A 1 117 ? 6.339 5.657 -24.108 1.00 96.94 117 VAL A N 1
ATOM 915 C CA . VAL A 1 117 ? 6.399 4.631 -23.052 1.00 96.94 117 VAL A CA 1
ATOM 916 C C . VAL A 1 117 ? 6.804 5.246 -21.712 1.00 96.94 117 VAL A C 1
ATOM 918 O O . VAL A 1 117 ? 6.127 5.026 -20.709 1.00 96.94 117 VAL A O 1
ATOM 921 N N . LEU A 1 118 ? 7.851 6.075 -21.680 1.00 96.75 118 LEU A N 1
ATOM 922 C CA . LEU A 1 118 ? 8.299 6.737 -20.450 1.00 96.75 118 LEU A CA 1
ATOM 923 C C . LEU A 1 118 ? 7.253 7.728 -19.917 1.00 96.75 118 LEU A C 1
ATOM 925 O O . LEU A 1 118 ? 7.022 7.796 -18.708 1.00 96.75 118 LEU A O 1
ATOM 929 N N . SER A 1 119 ? 6.564 8.460 -20.799 1.00 97.31 119 SER A N 1
ATOM 930 C CA . SER A 1 119 ? 5.478 9.363 -20.394 1.00 97.31 119 SER A CA 1
ATOM 931 C C . SER A 1 119 ? 4.260 8.612 -19.839 1.00 97.31 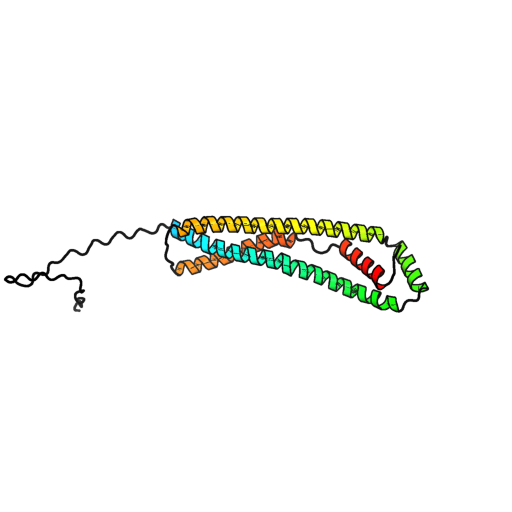119 SER A C 1
ATOM 933 O O . SER A 1 119 ? 3.592 9.091 -18.919 1.00 97.31 119 SER A O 1
ATOM 935 N N . ALA A 1 120 ? 3.943 7.437 -20.392 1.00 97.25 120 ALA A N 1
ATOM 936 C CA . ALA A 1 120 ? 2.875 6.569 -19.910 1.00 97.25 120 ALA A CA 1
ATOM 937 C C . ALA A 1 120 ? 3.243 5.959 -18.552 1.00 97.25 120 ALA A C 1
ATOM 939 O O . ALA A 1 120 ? 2.435 6.014 -17.629 1.00 97.25 120 ALA A O 1
ATOM 940 N N . ALA A 1 121 ? 4.482 5.484 -18.401 1.00 96.81 121 ALA A N 1
ATOM 941 C CA . ALA A 1 121 ? 5.022 4.970 -17.147 1.00 96.81 121 ALA A CA 1
ATOM 942 C C . ALA A 1 121 ? 4.959 6.012 -16.021 1.00 96.81 121 ALA A C 1
ATOM 944 O O . ALA A 1 121 ? 4.474 5.721 -14.929 1.00 96.81 121 ALA A O 1
ATOM 945 N N . ALA A 1 122 ? 5.392 7.248 -16.295 1.00 97.38 122 ALA A N 1
ATOM 946 C CA . ALA A 1 122 ? 5.354 8.336 -15.321 1.00 97.38 122 ALA A CA 1
ATOM 947 C C . ALA A 1 122 ? 3.918 8.678 -14.890 1.00 97.38 122 ALA A C 1
ATOM 949 O O . ALA A 1 122 ? 3.657 8.854 -13.700 1.00 97.38 122 ALA A O 1
ATOM 950 N N . ARG A 1 123 ? 2.974 8.730 -15.841 1.00 97.81 123 ARG A N 1
ATOM 951 C CA . ARG A 1 123 ? 1.552 8.959 -15.542 1.00 97.81 123 ARG A CA 1
ATOM 952 C C . ARG A 1 123 ? 0.956 7.830 -14.709 1.00 97.81 123 ARG A C 1
ATOM 954 O O . ARG A 1 123 ? 0.347 8.111 -13.682 1.00 97.81 123 ARG A O 1
ATOM 961 N N . ALA A 1 124 ? 1.176 6.579 -15.103 1.00 96.56 124 ALA A N 1
ATOM 962 C CA . ALA A 1 124 ? 0.667 5.418 -14.381 1.00 96.56 124 ALA A CA 1
ATOM 963 C C . ALA A 1 124 ? 1.236 5.337 -12.953 1.00 96.56 124 ALA A C 1
ATOM 965 O O . ALA A 1 124 ? 0.492 5.096 -12.003 1.00 96.56 124 ALA A O 1
ATOM 966 N N . GLY A 1 125 ? 2.529 5.635 -12.778 1.00 96.12 125 GLY A N 1
ATOM 967 C CA . GLY A 1 125 ? 3.157 5.711 -11.459 1.00 96.12 125 GLY A CA 1
ATOM 968 C C . GLY A 1 125 ? 2.567 6.810 -10.572 1.00 96.12 125 GLY A C 1
ATOM 969 O O . GLY A 1 125 ? 2.324 6.584 -9.386 1.00 96.12 125 GLY A O 1
ATOM 970 N N . GLU A 1 126 ? 2.281 7.987 -11.134 1.00 97.06 126 GLU A N 1
ATOM 971 C CA . GLU A 1 126 ? 1.611 9.075 -10.412 1.00 97.06 126 GLU A CA 1
ATOM 972 C C . GLU A 1 126 ? 0.163 8.727 -10.033 1.00 97.06 126 GLU A C 1
ATOM 974 O O . GLU A 1 126 ? -0.236 8.927 -8.882 1.00 97.06 126 GLU A O 1
ATOM 979 N N . GLU A 1 127 ? -0.607 8.147 -10.957 1.00 96.44 127 GLU A N 1
ATOM 980 C CA . GLU A 1 127 ? -1.982 7.699 -10.711 1.00 96.44 127 GLU A CA 1
ATOM 981 C C . GLU A 1 127 ? -2.039 6.632 -9.613 1.00 96.44 127 GLU A C 1
ATOM 983 O O . GLU A 1 127 ? -2.786 6.784 -8.640 1.00 96.44 127 GLU A O 1
ATOM 988 N N . ARG A 1 128 ? -1.191 5.600 -9.706 1.00 95.62 128 ARG A N 1
ATOM 989 C CA . ARG A 1 128 ? -1.073 4.542 -8.697 1.00 95.62 128 ARG A CA 1
ATOM 990 C C . ARG A 1 128 ? -0.665 5.108 -7.343 1.00 95.62 128 ARG A C 1
ATOM 992 O O . ARG A 1 128 ? -1.264 4.766 -6.321 1.00 95.62 128 ARG A O 1
ATOM 999 N N . ARG A 1 129 ? 0.339 5.993 -7.309 1.00 95.19 129 ARG A N 1
ATOM 1000 C CA . ARG A 1 129 ? 0.803 6.640 -6.072 1.00 95.19 129 ARG A CA 1
ATOM 1001 C C . ARG A 1 129 ? -0.324 7.422 -5.412 1.00 95.19 129 ARG A C 1
ATOM 1003 O O . ARG A 1 129 ? -0.534 7.277 -4.209 1.00 95.19 129 ARG A O 1
ATOM 1010 N N . TYR A 1 130 ? -1.045 8.233 -6.182 1.00 96.56 130 TYR A N 1
ATOM 1011 C CA . TYR A 1 130 ? -2.169 9.011 -5.676 1.00 96.56 130 TYR A CA 1
ATOM 1012 C C . TYR A 1 130 ? -3.288 8.103 -5.150 1.00 96.56 130 TYR A C 1
ATOM 1014 O O . TYR A 1 130 ? -3.771 8.302 -4.034 1.00 96.56 130 TYR A O 1
ATOM 1022 N N . TYR A 1 131 ? -3.657 7.069 -5.909 1.00 95.62 131 TYR A N 1
ATOM 1023 C CA . TYR A 1 131 ? -4.689 6.113 -5.516 1.00 95.62 131 TYR A CA 1
ATOM 1024 C C . TYR A 1 131 ? -4.329 5.381 -4.215 1.00 95.62 131 TYR A C 1
ATOM 1026 O O . TYR A 1 131 ? -5.106 5.381 -3.256 1.00 95.62 131 TYR A O 1
ATOM 1034 N N . ASN A 1 132 ? -3.123 4.816 -4.140 1.00 92.94 132 ASN A N 1
ATOM 1035 C CA . ASN A 1 132 ? -2.646 4.093 -2.963 1.00 92.94 132 ASN A CA 1
ATOM 1036 C C . ASN A 1 132 ? -2.481 5.017 -1.745 1.00 92.94 132 ASN A C 1
ATOM 1038 O O . ASN A 1 132 ? -2.755 4.594 -0.621 1.00 92.94 132 ASN A O 1
ATOM 1042 N N . LEU A 1 133 ? -2.107 6.287 -1.946 1.00 94.69 133 LEU A N 1
ATOM 1043 C CA . LEU A 1 133 ? -2.085 7.289 -0.878 1.00 94.69 133 LEU A CA 1
ATOM 1044 C C . LEU A 1 133 ? -3.491 7.537 -0.319 1.00 94.69 133 LEU A C 1
ATOM 1046 O O . LEU A 1 133 ? -3.668 7.563 0.897 1.00 94.69 133 LEU A O 1
ATOM 1050 N N . MET A 1 134 ? -4.500 7.688 -1.181 1.00 94.69 134 MET A N 1
ATOM 1051 C CA . MET A 1 134 ? -5.888 7.861 -0.735 1.00 94.69 134 MET A CA 1
ATOM 1052 C C . MET A 1 134 ? -6.392 6.633 0.026 1.00 94.69 134 MET A C 1
ATOM 1054 O O . MET A 1 134 ? -7.026 6.775 1.073 1.00 94.69 134 MET A O 1
ATOM 1058 N N . LEU A 1 135 ? -6.042 5.432 -0.440 1.00 92.00 135 LEU A N 1
ATOM 1059 C CA . LEU A 1 135 ? -6.340 4.178 0.250 1.00 92.00 135 LEU A CA 1
ATOM 1060 C C . LEU A 1 135 ? -5.681 4.120 1.640 1.00 92.00 135 LEU A C 1
ATOM 1062 O O . LEU A 1 135 ? -6.311 3.716 2.619 1.00 92.00 135 LEU A O 1
ATOM 1066 N N . GLN A 1 136 ? -4.431 4.576 1.748 1.00 91.81 136 GLN A N 1
ATOM 1067 C CA . GLN A 1 136 ? -3.702 4.654 3.012 1.00 91.81 136 GLN A CA 1
ATOM 1068 C C . GLN A 1 136 ? -4.338 5.657 3.979 1.00 91.81 136 GLN A C 1
ATOM 1070 O O . GLN A 1 136 ? -4.533 5.344 5.154 1.00 91.81 136 GLN A O 1
ATOM 1075 N N . VAL A 1 137 ? -4.704 6.847 3.497 1.00 94.38 137 VAL A N 1
ATOM 1076 C CA . VAL A 1 137 ? -5.428 7.848 4.295 1.00 94.38 137 VAL A CA 1
ATOM 1077 C C . VAL A 1 137 ? -6.756 7.274 4.783 1.00 94.38 137 VAL A C 1
ATOM 1079 O O . VAL A 1 137 ? -7.083 7.399 5.962 1.00 94.38 137 VAL A O 1
ATOM 1082 N N . GLN A 1 138 ? -7.499 6.586 3.915 1.00 91.50 138 GLN A N 1
ATOM 1083 C CA . GLN A 1 138 ? -8.756 5.937 4.275 1.00 91.50 138 GLN A CA 1
ATOM 1084 C C . GLN A 1 138 ? -8.566 4.879 5.374 1.00 91.50 138 GLN A C 1
ATOM 1086 O O . GLN A 1 138 ? -9.335 4.859 6.338 1.00 91.50 138 GLN A O 1
ATOM 1091 N N . ALA A 1 139 ? -7.526 4.044 5.284 1.00 89.44 139 ALA A N 1
ATOM 1092 C CA . ALA A 1 139 ? -7.198 3.075 6.329 1.00 89.44 139 ALA A CA 1
ATOM 1093 C C . ALA A 1 139 ? -6.904 3.763 7.676 1.00 89.44 139 ALA A C 1
ATOM 1095 O O . ALA A 1 139 ? -7.443 3.365 8.712 1.00 89.44 139 ALA A O 1
ATOM 1096 N N . TRP A 1 140 ? -6.134 4.857 7.669 1.00 91.88 140 TRP A N 1
ATOM 1097 C CA . TRP A 1 140 ? -5.867 5.644 8.877 1.00 91.88 140 TRP A CA 1
ATOM 1098 C C . TRP A 1 140 ? -7.113 6.306 9.461 1.00 91.88 140 TRP A C 1
ATOM 1100 O O . TRP A 1 140 ? -7.244 6.378 10.683 1.00 91.88 140 TRP A O 1
ATOM 1110 N N . VAL A 1 141 ? -8.058 6.747 8.627 1.00 93.12 141 VAL A N 1
ATOM 1111 C CA . VAL A 1 141 ? -9.352 7.259 9.098 1.00 93.12 141 VAL A CA 1
ATOM 1112 C C . VAL A 1 141 ? -10.125 6.171 9.850 1.00 93.12 141 VAL A C 1
ATOM 1114 O O . VAL A 1 141 ? -10.678 6.454 10.913 1.00 93.12 141 VAL A O 1
ATOM 1117 N N . TYR A 1 142 ? -10.119 4.919 9.376 1.00 87.75 142 TYR A N 1
ATOM 1118 C CA . TYR A 1 142 ? -10.741 3.806 10.105 1.00 87.75 142 TYR A CA 1
ATOM 1119 C C . TYR A 1 142 ? -10.073 3.544 11.459 1.00 87.75 142 TYR A C 1
ATOM 1121 O O . TYR A 1 142 ? -10.772 3.391 12.465 1.00 87.75 142 TYR A O 1
ATOM 1129 N N . VAL A 1 143 ? -8.738 3.573 11.512 1.00 86.88 143 VAL A N 1
ATOM 1130 C CA . VAL A 1 143 ? -7.980 3.464 12.770 1.00 86.88 143 VAL A CA 1
ATOM 1131 C C . VAL A 1 143 ? -8.326 4.613 13.723 1.00 86.88 143 VAL A C 1
ATOM 1133 O O . VAL A 1 143 ? -8.557 4.380 14.909 1.00 86.88 143 VAL A O 1
ATOM 1136 N N . LEU A 1 144 ? -8.419 5.848 13.222 1.00 92.94 144 LEU A N 1
ATOM 1137 C CA . LEU A 1 144 ? -8.753 7.024 14.026 1.00 92.94 144 LEU A CA 1
ATOM 1138 C C . LEU A 1 144 ? -10.168 6.940 14.612 1.00 92.94 144 LEU A C 1
ATOM 1140 O O . LEU A 1 144 ? -10.359 7.222 15.794 1.00 92.94 144 LEU A O 1
ATOM 1144 N N . ILE A 1 145 ? -11.160 6.523 13.820 1.00 90.56 145 ILE A N 1
ATOM 1145 C CA . ILE A 1 145 ? -12.538 6.328 14.299 1.00 90.56 145 ILE A CA 1
ATOM 1146 C C . ILE A 1 145 ? -12.566 5.296 15.433 1.00 90.56 145 ILE A C 1
ATOM 1148 O O . ILE A 1 145 ? -13.213 5.512 16.461 1.00 90.56 145 ILE A O 1
ATOM 1152 N N . LEU A 1 146 ? -11.826 4.197 15.277 1.00 83.12 146 LEU A N 1
ATOM 1153 C CA . LEU A 1 146 ? -11.727 3.157 16.293 1.00 83.12 146 LEU A CA 1
ATOM 1154 C C . LEU A 1 146 ? -11.014 3.651 17.563 1.00 83.12 146 LEU A C 1
ATOM 1156 O O . LEU A 1 146 ? -11.469 3.365 18.673 1.00 83.12 146 LEU A O 1
ATOM 1160 N N . LEU A 1 147 ? -9.951 4.449 17.414 1.00 83.50 147 LEU A N 1
ATOM 1161 C CA . LEU A 1 147 ? -9.240 5.092 18.520 1.00 83.50 147 LEU A CA 1
ATOM 1162 C C . LEU A 1 147 ? -10.164 6.022 19.315 1.00 83.50 147 LEU A C 1
ATOM 1164 O O . LEU A 1 147 ? -10.171 5.975 20.544 1.00 83.50 147 LEU A O 1
ATOM 1168 N N . LEU A 1 148 ? -10.972 6.836 18.630 1.00 91.62 148 LEU A N 1
ATOM 1169 C CA . LEU A 1 148 ? -11.939 7.729 19.272 1.00 91.62 148 LEU A CA 1
ATOM 1170 C C . LEU A 1 148 ? -13.018 6.939 20.024 1.00 91.62 148 LEU A C 1
ATOM 1172 O O . LEU A 1 148 ? -13.325 7.256 21.175 1.00 91.62 148 LEU A O 1
ATOM 1176 N N . ALA A 1 149 ? -13.550 5.870 19.423 1.00 83.88 149 ALA A N 1
ATOM 1177 C CA . ALA A 1 149 ? -14.503 4.981 20.087 1.00 83.88 149 ALA A CA 1
ATOM 1178 C C . ALA A 1 149 ? -13.896 4.321 21.342 1.00 83.88 149 ALA A C 1
ATOM 1180 O O . ALA A 1 149 ? -14.539 4.246 22.396 1.00 83.88 149 ALA A O 1
ATOM 1181 N N . PHE A 1 150 ? -12.635 3.891 21.265 1.00 78.75 150 PHE A N 1
ATOM 1182 C CA . PHE A 1 150 ? -11.899 3.368 22.411 1.00 78.75 150 PHE A CA 1
ATOM 1183 C C . PHE A 1 150 ? -11.689 4.433 23.502 1.00 78.75 150 PHE A C 1
ATOM 1185 O O . PHE A 1 150 ? -11.991 4.176 24.664 1.00 78.75 150 PHE A O 1
ATOM 1192 N N . ALA A 1 151 ? -11.252 5.645 23.153 1.00 81.25 151 ALA A N 1
ATOM 1193 C CA . ALA A 1 151 ? -11.002 6.719 24.115 1.00 81.25 151 ALA A CA 1
ATOM 1194 C C . ALA A 1 151 ? -12.271 7.120 24.888 1.00 81.25 151 ALA A C 1
ATOM 1196 O O . ALA A 1 151 ? -12.240 7.235 26.115 1.00 81.25 151 ALA A O 1
ATOM 1197 N N . ILE A 1 152 ? -13.407 7.261 24.191 1.00 86.06 152 ILE A N 1
ATOM 1198 C CA . ILE A 1 152 ? -14.705 7.581 24.808 1.00 86.06 152 ILE A CA 1
ATOM 1199 C C . ILE A 1 152 ? -15.118 6.483 25.797 1.00 86.06 152 ILE A C 1
ATOM 1201 O O . ILE A 1 152 ? -15.552 6.771 26.917 1.00 86.06 152 ILE A O 1
ATOM 1205 N N . THR A 1 153 ? -14.972 5.214 25.406 1.00 77.38 153 THR A N 1
ATOM 1206 C CA . THR A 1 153 ? -15.357 4.087 26.264 1.00 77.38 153 THR A CA 1
ATOM 1207 C C . THR A 1 153 ? -14.417 3.929 27.461 1.00 77.38 153 THR A C 1
ATOM 1209 O O . THR A 1 153 ? -14.894 3.732 28.580 1.00 77.38 153 THR A O 1
ATOM 1212 N N . ALA A 1 154 ? -13.106 4.094 27.269 1.00 71.50 154 ALA A N 1
ATOM 1213 C CA . ALA A 1 154 ? -12.109 4.066 28.335 1.00 71.50 154 ALA A CA 1
ATOM 1214 C C . ALA A 1 154 ? -12.336 5.183 29.369 1.00 71.50 154 ALA A C 1
ATOM 1216 O O . ALA A 1 154 ? -12.368 4.906 30.571 1.00 71.50 154 ALA A O 1
ATOM 1217 N N . LEU A 1 155 ? -12.586 6.419 28.919 1.00 84.38 155 LEU A N 1
ATOM 1218 C CA . LEU A 1 155 ? -12.880 7.558 29.794 1.00 84.38 155 LEU A CA 1
ATOM 1219 C C . LEU A 1 155 ? -14.128 7.308 30.652 1.00 84.38 155 LEU A C 1
ATOM 1221 O O . LEU A 1 155 ? -14.102 7.504 31.866 1.00 84.38 155 LEU A O 1
ATOM 1225 N N . ALA A 1 156 ? -15.204 6.798 30.046 1.00 79.31 156 ALA A N 1
ATOM 1226 C CA . ALA A 1 156 ? -16.437 6.468 30.761 1.00 79.31 156 ALA A CA 1
ATOM 1227 C C . ALA A 1 156 ? -16.241 5.400 31.856 1.00 79.31 156 ALA A C 1
ATOM 1229 O O . ALA A 1 156 ? -17.038 5.307 32.795 1.00 79.31 156 ALA A O 1
ATOM 1230 N N . TYR A 1 157 ? -15.201 4.577 31.732 1.00 69.69 157 TYR A N 1
ATOM 1231 C CA . TYR A 1 157 ? -14.910 3.483 32.648 1.00 69.69 157 TYR A CA 1
ATOM 1232 C C . TYR A 1 157 ? -13.928 3.851 33.757 1.00 69.69 157 TYR A C 1
ATOM 1234 O O . TYR A 1 157 ? -14.116 3.384 34.880 1.00 69.69 157 TYR A O 1
ATOM 1242 N N . LEU A 1 158 ? -12.945 4.717 33.487 1.00 75.12 158 LEU A N 1
ATOM 1243 C CA . LEU A 1 158 ? -12.061 5.274 34.522 1.00 75.12 158 LEU A CA 1
ATOM 1244 C C . LEU A 1 158 ? -12.854 5.949 35.650 1.00 75.12 158 LEU A C 1
ATOM 1246 O O . LEU A 1 158 ? -12.439 5.934 36.800 1.00 75.12 158 LEU A O 1
ATOM 1250 N N . ILE A 1 159 ? -14.048 6.450 35.342 1.00 84.94 159 ILE A N 1
ATOM 1251 C CA . ILE A 1 159 ? -14.950 7.084 36.306 1.00 84.94 159 ILE A CA 1
ATOM 1252 C C . ILE A 1 159 ? -15.664 6.051 37.226 1.00 84.94 159 ILE A C 1
ATOM 1254 O O . ILE A 1 159 ? -16.362 6.448 38.155 1.00 84.94 159 ILE A O 1
ATOM 1258 N N . ARG A 1 160 ? -15.560 4.723 36.999 1.00 76.19 160 ARG A N 1
ATOM 1259 C CA . ARG A 1 160 ? -16.508 3.724 37.563 1.00 76.19 160 ARG A CA 1
ATOM 1260 C C . ARG A 1 160 ? -15.959 2.500 38.337 1.00 76.19 160 ARG A C 1
ATOM 1262 O O . ARG A 1 160 ? -16.782 1.664 38.703 1.00 76.19 160 ARG A O 1
ATOM 1269 N N . ASP A 1 161 ? -14.657 2.359 38.602 1.00 65.25 161 ASP A N 1
ATOM 1270 C CA . ASP A 1 161 ? -14.023 1.341 39.492 1.00 65.25 161 ASP A CA 1
ATOM 1271 C C . ASP A 1 161 ? -14.639 -0.090 39.530 1.00 65.25 161 ASP A C 1
ATOM 1273 O O . ASP A 1 161 ? -15.478 -0.430 40.374 1.00 65.25 161 ASP A O 1
ATOM 1277 N N . VAL A 1 162 ? -14.198 -1.008 38.645 1.00 60.16 162 VAL A N 1
ATOM 1278 C CA . VAL A 1 162 ? -14.838 -2.344 38.486 1.00 60.16 162 VAL A CA 1
ATOM 1279 C C . VAL A 1 162 ? -13.864 -3.548 38.518 1.00 60.16 162 VAL A C 1
ATOM 1281 O O . VAL A 1 162 ? -12.949 -3.618 37.693 1.00 60.16 162 VAL A O 1
ATOM 1284 N N . PRO A 1 163 ? -14.111 -4.598 39.342 1.00 64.06 163 PRO A N 1
ATOM 1285 C CA . PRO A 1 163 ? -13.285 -5.821 39.432 1.00 64.06 163 PRO A CA 1
ATOM 1286 C C . PRO A 1 163 ? -13.607 -6.913 38.379 1.00 64.06 163 PRO A C 1
ATOM 1288 O O . PRO A 1 163 ? -14.651 -6.872 37.726 1.00 64.06 163 PRO A O 1
ATOM 1291 N N . ILE A 1 164 ? -12.704 -7.895 38.199 1.00 50.72 164 ILE A N 1
ATOM 1292 C CA . ILE A 1 164 ? -12.660 -8.887 37.087 1.00 50.72 164 ILE A CA 1
ATOM 1293 C C . ILE A 1 164 ? -13.151 -10.294 37.515 1.00 50.72 164 ILE A C 1
ATOM 1295 O O . ILE A 1 164 ? -12.956 -10.693 38.659 1.00 50.72 164 ILE A O 1
ATOM 1299 N N . LYS A 1 165 ? -13.783 -11.066 36.603 1.00 67.38 165 LYS A N 1
ATOM 1300 C CA . LYS A 1 165 ? -14.161 -12.492 36.790 1.00 67.38 165 LYS A CA 1
ATOM 1301 C C . LYS A 1 165 ? -13.810 -13.356 35.563 1.00 67.38 165 LYS A C 1
ATOM 1303 O O . LYS A 1 165 ? -14.108 -12.957 34.446 1.00 67.38 165 LYS A O 1
ATOM 1308 N N . TRP A 1 166 ? -13.318 -14.580 35.776 1.00 50.72 166 TRP A N 1
ATOM 1309 C CA . TRP A 1 166 ? -12.710 -15.452 34.750 1.00 50.72 166 TRP A CA 1
ATOM 1310 C C . TRP A 1 166 ? -13.647 -16.131 33.728 1.00 50.72 166 TRP A C 1
ATOM 1312 O O . TRP A 1 166 ? -13.297 -16.193 32.560 1.00 50.72 166 TRP A O 1
ATOM 1322 N N . LYS A 1 167 ? -14.868 -16.577 34.078 1.00 67.50 167 LYS A N 1
ATOM 1323 C CA . LYS A 1 167 ? -15.808 -17.164 33.078 1.00 67.50 167 LYS A CA 1
ATOM 1324 C C . LYS A 1 167 ? -16.236 -16.173 31.981 1.00 67.50 167 LYS A C 1
ATOM 1326 O O . LYS A 1 167 ? -16.656 -16.575 30.906 1.00 67.50 167 LYS A O 1
ATOM 1331 N N . SER A 1 168 ? -16.127 -14.877 32.275 1.00 61.66 168 SER A N 1
ATOM 1332 C CA . SER A 1 168 ? -16.274 -13.793 31.300 1.00 61.66 168 SER A CA 1
ATOM 1333 C C . SER A 1 168 ? -15.221 -13.893 30.208 1.00 61.66 168 SER A C 1
ATOM 1335 O O . SER A 1 168 ? -15.557 -13.842 29.035 1.00 61.66 168 SER A O 1
ATOM 1337 N N . VAL A 1 169 ? -13.972 -14.103 30.627 1.00 60.44 169 VAL A N 1
ATOM 1338 C CA . VAL A 1 169 ? -12.779 -14.045 29.786 1.00 60.44 169 VAL A CA 1
ATOM 1339 C C . VAL A 1 169 ? -12.873 -15.050 28.642 1.00 60.44 169 VAL A C 1
ATOM 1341 O O . VAL A 1 169 ? -12.543 -14.709 27.516 1.00 60.44 169 VAL A O 1
ATOM 1344 N N . LEU A 1 170 ? -13.394 -16.258 28.882 1.00 62.12 170 LEU A N 1
ATOM 1345 C CA . LEU A 1 170 ? -13.533 -17.273 27.831 1.00 62.12 170 LEU A CA 1
ATOM 1346 C C . LEU A 1 170 ? -14.471 -16.825 26.692 1.00 62.12 170 LEU A C 1
ATOM 1348 O O . LEU A 1 170 ? -14.110 -16.919 25.524 1.00 62.12 170 LEU A O 1
ATOM 1352 N N . VAL A 1 171 ? -15.655 -16.301 27.027 1.00 72.69 171 VAL A N 1
ATOM 1353 C CA . VAL A 1 171 ? -16.620 -15.791 26.031 1.00 72.69 171 VAL A CA 1
ATOM 1354 C C . VAL A 1 171 ? -16.056 -14.567 25.314 1.00 72.69 171 VAL A C 1
ATOM 1356 O O . VAL A 1 171 ? -16.252 -14.406 24.112 1.00 72.69 171 VAL A O 1
ATOM 1359 N N . ASP A 1 172 ? -15.329 -13.728 26.051 1.00 65.00 172 ASP A N 1
ATOM 1360 C CA . ASP A 1 172 ? -14.715 -12.519 25.516 1.00 65.00 172 ASP A CA 1
ATOM 1361 C C . ASP A 1 172 ? -13.644 -12.868 24.457 1.00 65.00 172 ASP A C 1
ATOM 1363 O O . ASP A 1 172 ? -13.603 -12.225 23.413 1.00 65.00 172 ASP A O 1
ATOM 1367 N N . ASN A 1 173 ? -12.870 -13.945 24.645 1.00 66.12 173 ASN A N 1
ATOM 1368 C CA . ASN A 1 173 ? -11.897 -14.424 23.650 1.00 66.12 173 ASN A CA 1
ATOM 1369 C C . ASN A 1 173 ? -12.553 -15.015 22.389 1.00 66.12 173 ASN A C 1
ATOM 1371 O O . ASN A 1 173 ? -12.091 -14.756 21.283 1.00 66.12 173 ASN A O 1
ATOM 1375 N N . VAL A 1 174 ? -13.646 -15.776 22.514 1.00 71.12 174 VAL A N 1
ATOM 1376 C CA . VAL A 1 174 ? -14.356 -16.314 21.332 1.00 71.12 174 VAL A CA 1
ATOM 1377 C C . VAL A 1 174 ? -14.975 -15.185 20.504 1.00 71.12 174 VAL A C 1
ATOM 1379 O O . VAL A 1 174 ? -14.859 -15.175 19.281 1.00 71.12 174 VAL A O 1
ATOM 1382 N N . CYS A 1 175 ? -15.595 -14.206 21.170 1.00 75.31 175 CYS A N 1
ATOM 1383 C CA . CYS A 1 175 ? -16.127 -13.010 20.516 1.00 75.31 175 CYS A CA 1
ATOM 1384 C C . CYS A 1 175 ? -15.015 -12.225 19.802 1.00 75.31 175 CYS A C 1
ATOM 1386 O O . CYS A 1 175 ? -15.198 -11.779 18.671 1.00 75.31 175 CYS A O 1
ATOM 1388 N N . MET A 1 176 ? -13.844 -12.121 20.443 1.00 77.50 176 MET A N 1
ATOM 1389 C CA . MET A 1 176 ? -12.663 -11.489 19.865 1.00 77.50 176 MET A CA 1
ATOM 1390 C C . MET A 1 176 ? -12.233 -12.159 18.560 1.00 77.50 176 MET A C 1
ATOM 1392 O O . MET A 1 176 ? -12.063 -11.460 17.570 1.00 77.50 176 MET A O 1
ATOM 1396 N N . ILE A 1 177 ? -12.125 -13.490 18.532 1.00 71.81 177 ILE A N 1
ATOM 1397 C CA . ILE A 1 177 ? -11.718 -14.242 17.333 1.00 71.81 177 ILE A CA 1
ATOM 1398 C C . ILE A 1 177 ? -12.686 -14.006 16.164 1.00 71.81 177 ILE A C 1
ATOM 1400 O O . ILE A 1 177 ? -12.250 -13.749 15.047 1.00 71.81 177 ILE A O 1
ATOM 1404 N N . VAL A 1 178 ? -14.001 -14.054 16.407 1.00 75.62 178 VAL A N 1
ATOM 1405 C CA . VAL A 1 178 ? -15.006 -13.851 15.344 1.00 75.62 178 VAL A CA 1
ATOM 1406 C C . VAL A 1 178 ? -14.933 -12.440 14.769 1.00 75.62 178 VAL A C 1
ATOM 1408 O O . VAL A 1 178 ? -14.987 -12.253 13.556 1.00 75.62 178 VAL A O 1
ATOM 1411 N N . LEU A 1 179 ? -14.818 -11.435 15.634 1.00 73.81 179 LEU A N 1
ATOM 1412 C CA . LEU A 1 179 ? -14.752 -10.045 15.195 1.00 73.81 179 LEU A CA 1
ATOM 1413 C C . LEU A 1 179 ? -13.421 -9.698 14.534 1.00 73.81 179 LEU A C 1
ATOM 1415 O O . LEU A 1 179 ? -13.417 -8.875 13.626 1.00 73.81 179 LEU A O 1
ATOM 1419 N N . LEU A 1 180 ? -12.332 -10.346 14.944 1.00 81.19 180 LEU A N 1
ATOM 1420 C CA . LEU A 1 180 ? -11.047 -10.285 14.257 1.00 81.19 180 LEU A CA 1
ATOM 1421 C C . LEU A 1 180 ? -11.190 -10.818 12.828 1.00 81.19 180 LEU A C 1
ATOM 1423 O O . LEU A 1 180 ? -10.867 -10.098 11.893 1.00 81.19 180 LEU A O 1
ATOM 1427 N N . GLY A 1 181 ? -11.820 -11.982 12.639 1.00 77.19 181 GLY A N 1
ATOM 1428 C CA . GLY A 1 181 ? -12.098 -12.503 11.295 1.00 77.19 181 GLY A CA 1
ATOM 1429 C C . GLY A 1 181 ? -13.001 -11.589 10.450 1.00 77.19 181 GLY A C 1
ATOM 1430 O O . GLY A 1 181 ? -12.793 -11.449 9.246 1.00 77.19 181 GLY A O 1
ATOM 1431 N N . LEU A 1 182 ? -13.991 -10.920 11.059 1.00 82.62 182 LEU A N 1
ATOM 1432 C CA . LEU A 1 182 ? -14.806 -9.918 10.357 1.00 82.62 182 LEU A CA 1
ATOM 1433 C C . LEU A 1 182 ? -13.990 -8.679 9.977 1.00 82.62 182 LEU A C 1
ATOM 1435 O O . LEU A 1 182 ? -14.129 -8.185 8.859 1.00 82.62 182 LEU A O 1
ATOM 1439 N N . TYR A 1 183 ? -13.167 -8.171 10.895 1.00 85.31 183 TYR A N 1
ATOM 1440 C CA . TYR A 1 183 ? -12.293 -7.030 10.646 1.00 85.31 183 TYR A CA 1
ATOM 1441 C C . TYR A 1 183 ? -11.321 -7.327 9.505 1.00 85.31 183 TYR A C 1
ATOM 1443 O O . TYR A 1 183 ? -11.300 -6.568 8.540 1.00 85.31 183 TYR A O 1
ATOM 1451 N N . GLU A 1 184 ? -10.619 -8.461 9.567 1.00 79.88 184 GLU A N 1
ATOM 1452 C CA . GLU A 1 184 ? -9.735 -8.932 8.501 1.00 79.88 184 GLU A CA 1
ATOM 1453 C C . GLU A 1 184 ? -10.499 -9.009 7.178 1.00 79.88 184 GLU A C 1
ATOM 1455 O O . GLU A 1 184 ? -10.084 -8.402 6.197 1.00 79.88 184 GLU A O 1
ATOM 1460 N N . TYR A 1 185 ? -11.668 -9.658 7.138 1.00 84.50 185 TYR A N 1
ATOM 1461 C CA . TYR A 1 185 ? -12.478 -9.729 5.918 1.00 84.50 185 TYR A CA 1
ATOM 1462 C C . TYR A 1 185 ? -12.776 -8.341 5.322 1.00 84.50 185 TYR A C 1
ATOM 1464 O O . TYR A 1 185 ? -12.646 -8.138 4.110 1.00 84.50 185 TYR A O 1
ATOM 1472 N N . PHE A 1 186 ? -13.154 -7.366 6.155 1.00 85.94 186 PHE A N 1
ATOM 1473 C CA . PHE A 1 186 ? -13.374 -5.994 5.698 1.00 85.94 186 PHE A CA 1
ATOM 1474 C C . PHE A 1 186 ? -12.079 -5.322 5.241 1.00 85.94 186 PHE A C 1
ATOM 1476 O O . PHE A 1 186 ? -12.090 -4.666 4.198 1.00 85.94 186 PHE A O 1
ATOM 1483 N N . PHE A 1 187 ? -10.977 -5.494 5.966 1.00 83.19 187 PHE A N 1
ATOM 1484 C CA . PHE A 1 187 ? -9.670 -4.951 5.609 1.00 83.19 187 PHE A CA 1
ATOM 1485 C C . PHE A 1 187 ? -9.193 -5.503 4.260 1.00 83.19 187 PHE A C 1
ATOM 1487 O O . PHE A 1 187 ? -8.881 -4.729 3.354 1.00 83.19 187 PHE A O 1
ATOM 1494 N N . PHE A 1 188 ? -9.274 -6.819 4.055 1.00 84.56 188 PHE A N 1
ATOM 1495 C CA . PHE A 1 188 ? -8.963 -7.462 2.779 1.00 84.56 188 PHE A CA 1
ATOM 1496 C C . PHE A 1 188 ? -9.820 -6.909 1.642 1.00 84.56 188 PHE A C 1
ATOM 1498 O O . PHE A 1 188 ? -9.308 -6.516 0.595 1.00 84.56 188 PHE A O 1
ATOM 1505 N N . ARG A 1 189 ? -11.137 -6.829 1.851 1.00 89.38 189 ARG A N 1
ATOM 1506 C CA . ARG A 1 189 ? -12.065 -6.412 0.796 1.00 89.38 189 ARG A CA 1
ATOM 1507 C C . ARG A 1 189 ? -11.961 -4.934 0.432 1.00 89.38 189 ARG A C 1
ATOM 1509 O O . ARG A 1 189 ? -12.234 -4.568 -0.710 1.00 89.38 189 ARG A O 1
ATOM 1516 N N . THR A 1 190 ? -11.654 -4.078 1.400 1.00 84.94 190 THR A N 1
ATOM 1517 C CA . THR A 1 190 ? -11.678 -2.623 1.202 1.00 84.94 190 THR A CA 1
ATOM 1518 C C . THR A 1 190 ? -10.310 -2.038 0.909 1.00 84.94 190 THR A C 1
ATOM 1520 O O . THR A 1 190 ? -10.249 -1.079 0.145 1.00 84.94 190 THR A O 1
ATOM 1523 N N . ILE A 1 191 ? -9.250 -2.613 1.478 1.00 86.44 191 ILE A N 1
ATOM 1524 C CA . ILE A 1 191 ? -7.877 -2.137 1.333 1.00 86.44 191 ILE A CA 1
ATOM 1525 C C . ILE A 1 191 ? -7.116 -3.069 0.393 1.00 86.44 191 ILE A C 1
ATOM 1527 O O . ILE A 1 191 ? -6.799 -2.670 -0.722 1.00 86.44 191 ILE A O 1
ATOM 1531 N N . ILE A 1 192 ? -6.896 -4.327 0.782 1.00 83.44 192 ILE A N 1
ATOM 1532 C CA . ILE A 1 192 ? -5.958 -5.213 0.070 1.00 83.44 192 ILE A CA 1
ATOM 1533 C C . ILE A 1 192 ? -6.384 -5.461 -1.382 1.00 83.44 192 ILE A C 1
ATOM 1535 O O . ILE A 1 192 ? -5.580 -5.278 -2.282 1.00 83.44 192 ILE A O 1
ATOM 1539 N N . TYR A 1 193 ? -7.649 -5.795 -1.651 1.00 84.44 193 TYR A N 1
ATOM 1540 C CA . TYR A 1 193 ? -8.103 -6.040 -3.030 1.00 84.44 193 TYR A CA 1
ATOM 1541 C C . TYR A 1 193 ? -8.222 -4.788 -3.896 1.00 84.44 193 TYR A C 1
ATOM 1543 O O . TYR A 1 193 ? -8.382 -4.904 -5.108 1.00 84.44 193 TYR A O 1
ATOM 1551 N N . LYS A 1 194 ? -8.209 -3.600 -3.291 1.00 88.12 194 LYS A N 1
ATOM 1552 C CA . LYS A 1 194 ? -8.228 -2.343 -4.041 1.00 88.12 194 LYS A CA 1
ATOM 1553 C C . LYS A 1 194 ? -6.836 -1.783 -4.270 1.00 88.12 194 LYS A C 1
ATOM 1555 O O . LYS A 1 194 ? -6.689 -0.933 -5.137 1.00 88.12 194 LYS A O 1
ATOM 1560 N N . TYR A 1 195 ? -5.848 -2.228 -3.498 1.00 92.12 195 TYR A N 1
ATOM 1561 C CA . TYR A 1 195 ? -4.464 -1.835 -3.687 1.00 92.12 195 TYR A CA 1
ATOM 1562 C C . TYR A 1 195 ? -4.023 -2.126 -5.123 1.00 92.12 195 TYR A C 1
ATOM 1564 O O . TYR A 1 195 ? -4.269 -3.206 -5.657 1.00 92.12 195 TYR A O 1
ATOM 1572 N N . GLN A 1 196 ? -3.397 -1.130 -5.744 1.00 91.50 196 GLN A N 1
ATOM 1573 C CA . GLN A 1 196 ? -2.843 -1.255 -7.083 1.00 91.50 196 GLN A CA 1
ATOM 1574 C C . GLN A 1 196 ? -1.342 -1.518 -6.967 1.00 91.50 196 GLN A C 1
ATOM 1576 O O . GLN A 1 196 ? -0.594 -0.659 -6.484 1.00 91.50 196 GLN A O 1
ATOM 1581 N N . SER A 1 197 ? -0.916 -2.702 -7.405 1.00 93.56 197 SER A N 1
ATOM 1582 C CA . SER A 1 197 ? 0.494 -3.050 -7.600 1.00 93.56 197 SER A CA 1
ATOM 1583 C C . SER A 1 197 ? 1.081 -2.288 -8.791 1.00 93.56 197 SER A C 1
ATOM 1585 O O . SER A 1 197 ? 0.358 -1.575 -9.492 1.00 93.56 197 SER A O 1
ATOM 1587 N N . LEU A 1 198 ? 2.390 -2.434 -9.027 1.00 93.81 198 LEU A N 1
ATOM 1588 C CA . LEU A 1 198 ? 3.040 -1.890 -10.223 1.00 93.81 198 LEU A CA 1
ATOM 1589 C C . LEU A 1 198 ? 2.239 -2.202 -11.499 1.00 93.81 198 LEU A C 1
ATOM 1591 O O . LEU A 1 198 ? 1.874 -3.354 -11.740 1.00 93.81 198 LEU A O 1
ATOM 1595 N N . SER A 1 1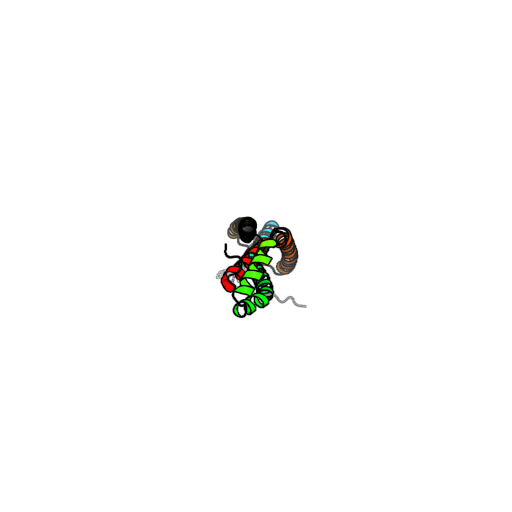99 ? 1.971 -1.166 -12.290 1.00 95.31 199 SER A N 1
ATOM 1596 C CA . SER A 1 199 ? 1.267 -1.284 -13.568 1.00 95.31 199 SER A CA 1
ATOM 1597 C C . SER A 1 199 ? 2.187 -1.760 -14.694 1.00 95.31 199 SER A C 1
ATOM 1599 O O . SER A 1 199 ? 3.399 -1.544 -14.650 1.00 95.31 199 SER A O 1
ATOM 1601 N N . ASP A 1 200 ? 1.605 -2.336 -15.747 1.00 96.25 200 ASP A N 1
ATOM 1602 C CA . ASP A 1 200 ? 2.349 -2.762 -16.941 1.00 96.25 200 ASP A CA 1
ATOM 1603 C C . ASP A 1 200 ? 3.138 -1.597 -17.559 1.00 96.25 200 ASP A C 1
ATOM 1605 O O . ASP A 1 200 ? 4.312 -1.738 -17.878 1.00 96.25 200 ASP A O 1
ATOM 1609 N N . SER A 1 201 ? 2.548 -0.399 -17.618 1.00 97.00 201 SER A N 1
ATOM 1610 C CA . SER A 1 201 ? 3.239 0.788 -18.132 1.00 97.00 201 SER A CA 1
ATOM 1611 C C . SER A 1 201 ? 4.438 1.205 -17.271 1.00 97.00 201 SER A C 1
ATOM 1613 O O . SER A 1 201 ? 5.455 1.624 -17.817 1.00 97.00 201 SER A O 1
ATOM 1615 N N . GLU A 1 202 ? 4.362 1.087 -15.938 1.00 96.25 202 GLU A N 1
ATOM 1616 C CA . GLU A 1 202 ? 5.526 1.314 -15.064 1.00 96.25 202 GLU A CA 1
ATOM 1617 C C . GLU A 1 202 ? 6.633 0.280 -15.317 1.00 96.25 202 GLU A C 1
ATOM 1619 O O . GLU A 1 202 ? 7.818 0.623 -15.273 1.00 96.25 202 GLU A O 1
ATOM 1624 N N . LEU A 1 203 ? 6.261 -0.972 -15.601 1.00 96.25 203 LEU A N 1
ATOM 1625 C CA . LEU A 1 203 ? 7.210 -2.028 -15.947 1.00 96.25 203 LEU A CA 1
ATOM 1626 C C . LEU A 1 203 ? 7.886 -1.764 -17.289 1.00 96.25 203 LEU A C 1
ATOM 1628 O O . LEU A 1 203 ? 9.114 -1.795 -17.351 1.00 96.25 203 LEU A O 1
ATOM 1632 N N . ASP A 1 204 ? 7.117 -1.427 -18.321 1.00 96.44 204 ASP A N 1
ATOM 1633 C CA . ASP A 1 204 ? 7.641 -1.079 -19.642 1.00 96.44 204 ASP A CA 1
ATOM 1634 C C . ASP A 1 204 ? 8.608 0.107 -19.558 1.00 96.44 204 ASP A C 1
ATOM 1636 O O . ASP A 1 204 ? 9.712 0.063 -20.106 1.00 96.44 204 ASP A O 1
ATOM 1640 N N . GLY A 1 205 ? 8.250 1.142 -18.792 1.00 96.31 205 GLY A N 1
ATOM 1641 C CA . GLY A 1 205 ? 9.129 2.283 -18.543 1.00 96.31 205 GLY A CA 1
ATOM 1642 C C . GLY A 1 205 ? 10.429 1.898 -17.834 1.00 96.31 205 GLY A C 1
ATOM 1643 O O . GLY A 1 205 ? 11.497 2.394 -18.199 1.00 96.31 205 GLY A O 1
ATOM 1644 N N . ASN A 1 206 ? 10.373 0.988 -16.856 1.00 96.38 206 ASN A N 1
ATOM 1645 C CA . ASN A 1 206 ? 11.568 0.477 -16.180 1.00 96.38 206 ASN A CA 1
ATOM 1646 C C . ASN A 1 206 ? 12.465 -0.319 -17.147 1.00 96.38 206 ASN A C 1
ATOM 1648 O O . ASN A 1 206 ? 13.681 -0.130 -17.153 1.00 96.38 206 ASN A O 1
ATOM 1652 N N . ILE A 1 207 ? 11.877 -1.147 -18.018 1.00 96.44 207 ILE A N 1
ATOM 1653 C CA . ILE A 1 207 ? 12.609 -1.887 -19.055 1.00 96.44 207 ILE A CA 1
ATOM 1654 C C . ILE A 1 207 ? 13.312 -0.913 -20.008 1.00 96.44 207 ILE A C 1
ATOM 1656 O O . ILE A 1 207 ? 14.523 -1.018 -20.203 1.00 96.44 207 ILE A O 1
ATOM 1660 N N . VAL A 1 208 ? 12.588 0.071 -20.557 1.00 96.50 208 VAL A N 1
ATOM 1661 C CA . VAL A 1 208 ? 13.161 1.084 -21.462 1.00 96.50 208 VAL A CA 1
ATOM 166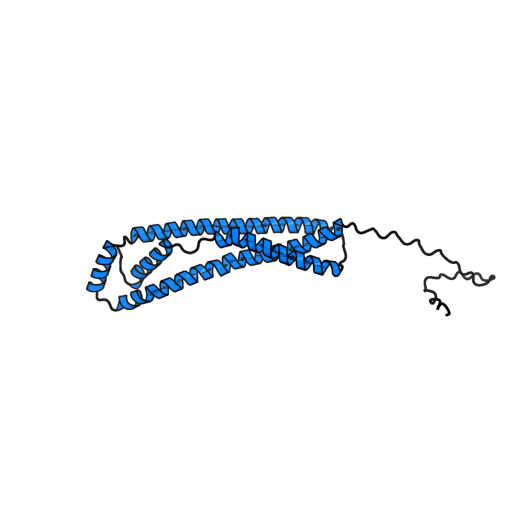2 C C . VAL A 1 208 ? 14.269 1.871 -20.764 1.00 96.50 208 VAL A C 1
ATOM 1664 O O . VAL A 1 208 ? 15.343 2.047 -21.336 1.00 96.50 208 VAL A O 1
ATOM 1667 N N . THR A 1 209 ? 14.065 2.265 -19.504 1.00 96.44 209 THR A N 1
ATOM 1668 C CA . THR A 1 209 ? 15.083 2.972 -18.711 1.00 96.44 209 THR A CA 1
ATOM 1669 C C . THR A 1 209 ? 16.348 2.131 -18.543 1.00 96.44 209 THR A C 1
ATOM 1671 O O . THR A 1 209 ? 17.458 2.648 -18.674 1.00 96.44 209 THR A O 1
ATOM 1674 N N . GLN A 1 210 ? 16.226 0.827 -18.281 1.00 95.75 210 GLN A N 1
ATOM 1675 C CA . GLN A 1 210 ? 17.382 -0.067 -18.183 1.00 95.75 210 GLN A CA 1
ATOM 1676 C C . GLN A 1 210 ? 18.108 -0.221 -19.522 1.00 95.75 210 GLN A C 1
ATOM 1678 O O . GLN A 1 210 ? 19.336 -0.163 -19.550 1.00 95.75 210 GLN A O 1
ATOM 1683 N N . LEU A 1 211 ? 17.378 -0.349 -20.634 1.00 95.44 211 LEU A N 1
ATOM 1684 C CA . LEU A 1 211 ? 17.979 -0.415 -21.971 1.00 95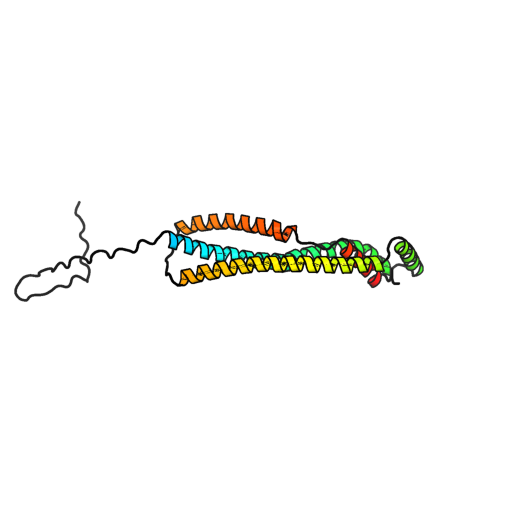.44 211 LEU A CA 1
ATOM 1685 C C . LEU A 1 211 ? 18.701 0.892 -22.340 1.00 95.44 211 LEU A C 1
ATOM 1687 O O . LEU A 1 211 ? 19.816 0.849 -22.859 1.00 95.44 211 LEU A O 1
ATOM 1691 N N . GLN A 1 212 ? 18.133 2.051 -22.010 1.00 95.88 212 GLN A N 1
ATOM 1692 C CA . GLN A 1 212 ? 18.779 3.348 -22.229 1.00 95.88 212 GLN A CA 1
ATOM 1693 C C . GLN A 1 212 ? 20.035 3.508 -21.372 1.00 95.88 212 GLN A C 1
ATOM 1695 O O . GLN A 1 212 ? 21.111 3.813 -21.883 1.00 95.88 212 GLN A O 1
ATOM 1700 N N . THR A 1 213 ? 19.918 3.273 -20.065 1.00 95.75 213 THR A N 1
ATOM 1701 C CA . THR A 1 213 ? 21.001 3.553 -19.110 1.00 95.75 213 THR A CA 1
ATOM 1702 C C . THR A 1 213 ? 22.144 2.547 -19.179 1.00 95.75 213 THR A C 1
ATOM 1704 O O . THR A 1 213 ? 23.297 2.937 -19.006 1.00 95.75 213 THR A O 1
ATOM 1707 N N . GLN A 1 214 ? 21.852 1.267 -19.428 1.00 95.62 214 GLN A N 1
ATOM 1708 C CA . GLN A 1 214 ? 22.860 0.204 -19.406 1.00 95.62 214 GLN A CA 1
ATOM 1709 C C . GLN A 1 214 ? 23.333 -0.208 -20.803 1.00 95.62 214 GLN A C 1
ATOM 1711 O O . GLN A 1 214 ? 24.490 -0.594 -20.953 1.00 95.62 214 GLN A O 1
ATOM 1716 N N . CYS A 1 215 ? 22.476 -0.111 -21.825 1.00 94.88 215 CYS A N 1
ATOM 1717 C CA . CYS A 1 215 ? 22.813 -0.526 -23.191 1.00 94.88 215 CYS A CA 1
ATOM 1718 C C . CYS A 1 215 ? 23.018 0.641 -24.163 1.00 94.88 215 CYS A C 1
ATOM 1720 O O . CYS A 1 215 ? 23.511 0.421 -25.268 1.00 94.88 215 CYS A O 1
ATOM 1722 N N . GLY A 1 216 ? 22.648 1.869 -23.785 1.00 94.62 216 GLY A N 1
ATOM 1723 C CA . GLY A 1 216 ? 22.701 3.022 -24.685 1.00 94.62 216 GLY A CA 1
ATOM 1724 C C . GLY A 1 216 ? 21.732 2.924 -25.867 1.00 94.62 216 GLY A C 1
ATOM 1725 O O . GLY A 1 216 ? 21.952 3.574 -26.885 1.00 94.62 216 GLY A O 1
ATOM 1726 N N . LEU A 1 217 ? 20.699 2.083 -25.761 1.00 93.50 217 LEU A N 1
ATOM 1727 C CA . LEU A 1 217 ? 19.677 1.916 -26.794 1.00 93.50 217 LEU A CA 1
ATOM 1728 C C . LEU A 1 217 ? 18.559 2.940 -26.605 1.00 93.50 217 LEU A C 1
ATOM 1730 O O . LEU A 1 217 ? 18.284 3.334 -25.477 1.00 93.50 217 LEU A O 1
ATOM 1734 N N . LEU A 1 218 ? 17.855 3.296 -27.684 1.00 90.62 218 LEU A N 1
ATOM 1735 C CA . LEU A 1 218 ? 16.667 4.166 -27.627 1.00 90.62 218 LEU A CA 1
ATOM 1736 C C . LEU A 1 218 ? 16.937 5.550 -27.002 1.00 90.62 218 LEU A C 1
ATOM 1738 O O . LEU A 1 218 ? 16.054 6.130 -26.367 1.00 90.62 218 LEU A O 1
ATOM 1742 N N . ILE A 1 219 ? 18.165 6.057 -27.132 1.00 87.19 219 ILE A N 1
ATOM 1743 C CA . ILE A 1 219 ? 18.508 7.434 -26.773 1.00 87.19 219 ILE A CA 1
ATOM 1744 C C . ILE A 1 219 ? 18.173 8.297 -27.992 1.00 87.19 219 ILE A C 1
ATOM 1746 O O . ILE A 1 219 ? 18.822 8.155 -29.029 1.00 87.19 219 ILE A O 1
ATOM 1750 N N . GLU A 1 220 ? 17.140 9.130 -27.869 1.00 69.88 220 GLU A N 1
ATOM 1751 C CA . GLU A 1 220 ? 16.837 10.198 -28.836 1.00 69.88 220 GLU A CA 1
ATOM 1752 C C . GLU A 1 220 ? 17.814 11.374 -28.703 1.00 69.88 220 GLU A C 1
ATOM 1754 O O . GLU A 1 220 ? 18.178 11.727 -27.554 1.00 69.88 220 GLU A O 1
#

Solvent-accessible surface area (backbone atoms only — not comparable to full-atom values): 12895 Å² total; per-residue (Å²): 136,85,82,85,76,77,80,87,62,95,80,71,72,78,62,86,57,97,88,54,78,88,56,80,70,78,72,77,74,78,74,79,74,81,71,78,76,78,53,70,66,63,60,53,53,57,49,50,33,60,48,40,48,50,52,42,52,49,49,52,49,51,54,48,45,41,69,68,43,50,54,50,52,48,45,48,51,53,50,52,53,51,47,59,62,48,45,65,56,51,67,48,41,81,74,52,51,74,68,53,50,48,53,51,30,57,56,46,54,76,79,44,59,59,68,60,41,42,54,44,10,54,49,48,48,51,53,43,50,53,52,47,49,52,52,50,51,51,53,50,51,54,45,48,55,44,48,51,54,29,53,56,47,45,56,66,46,75,78,59,82,81,89,89,65,70,82,53,52,60,56,51,51,56,53,46,54,56,50,48,54,50,48,49,53,48,46,42,65,66,46,61,74,62,56,70,71,83,48,69,46,38,50,53,23,51,53,54,49,49,38,32,76,72,50,64,32,76,72,129

Sequence (220 aa):
MGRIRRPPSYSDSFYFTPDDGLLVVYTPAPAPTPTPKKTLKLKIAKRAISFLFHILLISIFETLFFFLFISKSEDMGIQNTINGYVQGVVSQCSAWSKNESAAITDILALFLNASDVLSAAARAGEERRYYNLMLQVQAWVYVLILLLAFAITALAYLIRDVPIKWKSVLVDNVCMIVLLGLYEYFFFRTIIYKYQSLSDSELDGNIVTQLQTQCGLLIE

Radius of gyration: 37.03 Å; Cα contacts (8 Å, |Δi|>4): 121; chains: 1; bounding box: 57×45×127 Å

Organism: NCBI:txid1070528

Mean predicted aligned error: 10.42 Å

Secondary structure (DSSP, 8-state):
----PPPPPTT------TTS------PPPPP--------HHHHHHHHHHHHHHHHHHHHHHHHHHIIIIIHHHHHHHHHHHHHHHHHHHHHHHTT--HHHHHHHHHHHHHH--HHHHHHHHHHHHHHHHHHHHHHHHHHHHHHHHHHHHHHHHHHHHHTS-----HHHHHHHHHHHHHHHHHHHHHHHHHTGGG-----HHHHHHHHHHHHHHHH--S--

Foldseek 3Di:
DDDDDDPDDPPQDWDDDPPDPGDRPPDPDPDPDPDPPPDPVLVVLVLVLVLLVVVLVVLVVCLCCCPVPVQVVQLVVVLVVLCVVLVVVLVCLVVDDPVRLVVVLVVCVVVDDLVVLLVLLVVQVVVLVVQLVVLSVVSVVVSVVSVVVSVVSVVVNVVPDDDDDDVSVVVSVVVSVVVVVVSVVCCCVRRVVSRDHRDPSNSSNVSSVSCCPRNVHNDD

pLDDT: mean 82.93, std 13.91, range [46.22, 97.81]